Protein AF-A0A6A3M678-F1 (afdb_monomer_lite)

Sequence (222 aa):
MTTLRVLFKGQTHSLVLPSASPTVGDLLEAIERVTGVQQDAQRQFQKRRRIDCSDAVRELADACDCSQDAAPLMLMAGASAAQIEDMKSTQDARNYGLQARDAVSTSYRFHGIEPLKFFSDKHKAQEILEKLANGRGILAVMAKHNVGVLAEMPPDGKVGVDPVCVLGLNQNKGQKILLRLRTDDLLGFRKFLSIKKVLFHELSHNVHSEHDSKVLSADAAS

Foldseek 3Di:
DFWAWEQDPNDIDIFDQPDPFAFLLSVLVSCCVGPVAHSQQKFKDFPNHTFDSVDRRHTVVVRDDRDPPGDHIYIDGHDHPVRVVVVVVVVVVVVVVLVVVLVVLPVQFAQEEAEDPPDPVSVVVSVLQVCLRSDSVNSVLSVVPHAHYEYEDEWDDAQPPDPDTAAWAADPLRPYIYGHQAHPVNPGGDDSVVRSVVVVVNNVCSPDVDDDDPRVRPDDDD

Secondary structure (DSSP, 8-state):
-EEEEEEETTEEEEEEESSSS-BHHHHHHHHHHHH---GGGEEEEETTEEP--S-SSSBHHHHS--STTPPPEEEEE---HHHHHHHHHHHHHHHHHHHHHHHHGGG---SEEE--TTSTTHHHHHHHHHHHHT-HHHHHHHTTS---EEEE---BS-TTTSS--B-EEEETTTTEEEE--B-TTSSSB--HHHHHHHHHHHHHTTT---S-----------

Organism: NCBI:txid53985

Radius of gyration: 31.44 Å; chains: 1; bounding box: 62×38×81 Å

InterPro domains:
  IPR013536 WLM domain [PF08325] (112-214)
  IPR013536 WLM domain [PS51397] (101-222)

pLDDT: mean 81.28, std 13.36, range [30.86, 93.44]

Structure (mmCIF, N/CA/C/O backbone):
data_AF-A0A6A3M678-F1
#
_entry.id   AF-A0A6A3M678-F1
#
loop_
_atom_site.group_PDB
_atom_site.id
_atom_site.type_symbol
_atom_site.label_atom_id
_atom_site.label_alt_id
_atom_site.label_comp_id
_atom_site.label_asym_id
_atom_site.label_entity_id
_atom_site.label_seq_id
_atom_site.pdbx_PDB_ins_code
_atom_site.Cartn_x
_atom_site.Cartn_y
_atom_site.Cartn_z
_atom_site.occupancy
_atom_site.B_iso_or_equiv
_atom_site.auth_seq_id
_atom_site.auth_comp_id
_atom_site.auth_asym_id
_atom_site.auth_atom_id
_atom_site.pdbx_PDB_model_num
ATOM 1 N N . MET A 1 1 ? 30.775 0.230 -45.293 1.00 65.88 1 MET A N 1
ATOM 2 C CA . MET A 1 1 ? 30.162 -0.814 -44.449 1.00 65.88 1 MET A CA 1
ATOM 3 C C . MET A 1 1 ? 30.756 -0.688 -43.067 1.00 65.88 1 MET A C 1
ATOM 5 O O . MET A 1 1 ? 31.973 -0.777 -42.937 1.00 65.88 1 MET A O 1
ATOM 9 N N . THR A 1 2 ? 29.917 -0.412 -42.076 1.00 76.69 2 THR A N 1
ATOM 10 C CA . THR A 1 2 ? 30.339 -0.212 -40.685 1.00 76.69 2 THR A CA 1
ATOM 11 C C . THR A 1 2 ? 29.983 -1.461 -39.894 1.00 76.69 2 THR A C 1
ATOM 13 O O . THR A 1 2 ? 28.833 -1.901 -39.926 1.00 76.69 2 THR A O 1
ATOM 16 N N . THR A 1 3 ? 30.967 -2.042 -39.208 1.00 83.25 3 THR A N 1
ATOM 17 C CA . THR A 1 3 ? 30.770 -3.241 -38.385 1.00 83.25 3 THR A CA 1
ATOM 18 C C . THR A 1 3 ? 30.817 -2.858 -36.915 1.00 83.25 3 THR A C 1
ATOM 20 O O . THR A 1 3 ? 31.793 -2.261 -36.466 1.00 83.25 3 THR A O 1
ATOM 23 N N . LEU A 1 4 ? 29.787 -3.225 -36.156 1.00 86.44 4 LEU A N 1
ATOM 24 C CA . LEU A 1 4 ? 29.691 -2.967 -34.719 1.00 86.44 4 LEU A CA 1
ATOM 25 C C . LEU A 1 4 ? 29.577 -4.269 -33.939 1.00 86.44 4 LEU A C 1
ATOM 27 O O . LEU A 1 4 ? 29.097 -5.279 -34.446 1.00 86.44 4 LEU A O 1
ATOM 31 N N . ARG A 1 5 ? 30.004 -4.240 -32.678 1.00 90.31 5 ARG A N 1
ATOM 32 C CA . ARG A 1 5 ? 29.880 -5.374 -31.758 1.00 90.31 5 ARG A CA 1
ATOM 33 C C . ARG A 1 5 ? 28.855 -5.043 -30.687 1.00 90.31 5 ARG A C 1
ATOM 35 O O . ARG A 1 5 ? 28.998 -4.027 -30.009 1.00 90.31 5 ARG A O 1
ATOM 42 N N . VAL A 1 6 ? 27.865 -5.912 -30.511 1.00 91.69 6 VAL A N 1
ATOM 43 C CA . VAL A 1 6 ? 26.840 -5.807 -29.469 1.00 91.69 6 VAL A CA 1
ATOM 44 C C . VAL A 1 6 ? 26.960 -6.983 -28.510 1.00 91.69 6 VAL A C 1
ATOM 46 O O . VAL A 1 6 ? 26.889 -8.132 -28.929 1.00 91.69 6 VAL A O 1
ATOM 49 N N . LEU A 1 7 ? 27.107 -6.714 -27.218 1.00 92.12 7 LEU A N 1
ATOM 50 C CA . LEU A 1 7 ? 27.005 -7.710 -26.164 1.00 92.12 7 LEU A CA 1
ATOM 51 C C . LEU A 1 7 ? 25.546 -7.834 -25.708 1.00 92.12 7 LEU A C 1
ATOM 53 O O . LEU A 1 7 ? 24.967 -6.879 -25.188 1.00 92.12 7 LEU A O 1
ATOM 57 N N . PHE A 1 8 ? 24.973 -9.027 -25.840 1.00 93.44 8 PHE A N 1
ATOM 58 C CA . PHE A 1 8 ? 23.635 -9.359 -25.363 1.00 93.44 8 PHE A CA 1
ATOM 59 C C . PHE A 1 8 ? 23.653 -10.726 -24.677 1.00 93.44 8 PHE A C 1
ATOM 61 O O . PHE A 1 8 ? 24.185 -11.690 -25.217 1.00 93.44 8 PHE A O 1
ATOM 68 N N . LYS A 1 9 ? 23.104 -10.819 -23.457 1.00 89.19 9 LYS A N 1
ATOM 69 C CA . LYS A 1 9 ? 23.062 -12.068 -22.660 1.00 89.19 9 LYS A CA 1
ATOM 70 C C . LYS A 1 9 ? 24.422 -12.793 -22.549 1.00 89.19 9 LYS A C 1
ATOM 72 O O . LYS A 1 9 ? 24.483 -14.017 -22.539 1.00 89.19 9 LYS A O 1
ATOM 77 N N . GLY A 1 10 ? 25.516 -12.032 -22.467 1.00 87.19 10 GLY A N 1
ATOM 78 C CA . GLY A 1 10 ? 26.878 -12.572 -22.365 1.00 87.19 10 GLY A CA 1
ATOM 79 C C . GLY A 1 10 ? 27.489 -13.055 -23.685 1.00 87.19 10 GLY A C 1
ATOM 80 O O . GLY A 1 10 ? 28.624 -13.521 -23.675 1.00 87.19 10 GLY A O 1
ATOM 81 N N . GLN A 1 11 ? 26.785 -12.920 -24.813 1.00 90.00 11 GLN A N 1
ATOM 82 C CA . GLN A 1 11 ? 27.288 -13.238 -26.148 1.00 90.00 11 GLN A CA 1
ATOM 83 C C . GLN A 1 11 ? 27.544 -11.960 -26.949 1.00 90.00 11 GLN A C 1
ATOM 85 O O . GLN A 1 11 ? 26.773 -11.002 -26.877 1.00 90.00 11 GLN A O 1
ATOM 90 N N . THR A 1 12 ? 28.640 -11.942 -27.709 1.00 91.44 12 THR A N 1
ATOM 91 C CA . THR A 1 12 ? 28.982 -10.825 -28.598 1.00 91.44 12 THR A CA 1
ATOM 92 C C . THR A 1 12 ? 28.478 -11.127 -30.002 1.00 91.44 12 THR A C 1
ATOM 94 O O . THR A 1 12 ? 28.922 -12.083 -30.633 1.00 91.44 12 THR A O 1
ATOM 97 N N . HIS A 1 13 ? 27.583 -10.285 -30.500 1.00 90.00 13 HIS A N 1
ATOM 98 C CA . HIS A 1 13 ? 27.039 -10.324 -31.847 1.00 90.00 13 HIS A CA 1
ATOM 99 C C . HIS A 1 13 ? 27.702 -9.253 -32.716 1.00 90.00 13 HIS A C 1
ATOM 101 O O . HIS A 1 13 ? 27.834 -8.100 -32.299 1.00 90.00 13 HIS A O 1
ATOM 107 N N . SER A 1 14 ? 28.102 -9.623 -33.930 1.00 89.81 14 SER A N 1
ATOM 108 C CA . SER A 1 14 ? 28.627 -8.682 -34.923 1.00 89.81 14 SER A CA 1
ATOM 109 C C . SER A 1 14 ? 27.489 -8.181 -35.807 1.00 89.81 14 SER A C 1
ATOM 111 O O . SER A 1 14 ? 26.808 -8.976 -36.451 1.00 89.81 14 SER A O 1
ATOM 113 N N . LEU A 1 15 ? 27.289 -6.868 -35.842 1.00 88.88 15 LEU A N 1
ATOM 114 C CA . LEU A 1 15 ? 26.309 -6.197 -36.686 1.00 88.88 15 LEU A CA 1
ATOM 115 C C . LEU A 1 15 ? 27.001 -5.596 -37.901 1.00 88.88 15 LEU A C 1
ATOM 117 O O . LEU A 1 15 ? 28.001 -4.895 -37.753 1.00 88.88 15 LEU A O 1
ATOM 121 N N . VAL A 1 16 ? 26.441 -5.834 -39.083 1.00 86.62 16 VAL A N 1
ATOM 122 C CA . VAL A 1 16 ? 26.895 -5.224 -40.334 1.00 86.62 16 VAL A CA 1
ATOM 123 C C . VAL A 1 16 ? 25.836 -4.228 -40.777 1.00 86.62 16 VAL A C 1
ATOM 125 O O . VAL A 1 16 ? 24.710 -4.619 -41.078 1.00 86.62 16 VAL A O 1
ATOM 128 N N . LEU A 1 17 ? 26.196 -2.946 -40.800 1.00 85.25 17 LEU A N 1
ATOM 129 C CA . LEU A 1 17 ? 25.297 -1.878 -41.226 1.00 85.25 17 LEU A CA 1
ATOM 130 C C . LEU A 1 17 ? 25.478 -1.607 -42.733 1.00 85.25 17 LEU A C 1
ATOM 132 O O . LEU A 1 17 ? 26.622 -1.520 -43.204 1.00 85.25 17 LEU A O 1
ATOM 136 N N . PRO A 1 18 ? 24.374 -1.491 -43.498 1.00 76.06 18 PRO A N 1
ATOM 137 C CA . PRO A 1 18 ? 24.411 -1.450 -44.962 1.00 76.06 18 PRO A CA 1
ATOM 138 C C . PRO A 1 18 ? 24.971 -0.131 -45.517 1.00 76.06 18 PRO A C 1
ATOM 140 O O . PRO A 1 18 ? 25.601 -0.127 -46.575 1.00 76.06 18 PRO A O 1
ATOM 143 N N . SER A 1 19 ? 24.789 0.972 -44.792 1.00 74.69 19 SER A N 1
ATOM 144 C CA . SER A 1 19 ? 25.100 2.330 -45.251 1.00 74.69 19 SER A CA 1
ATOM 145 C C . SER A 1 19 ? 26.503 2.799 -44.843 1.00 74.69 19 SER A C 1
ATOM 147 O O . SER A 1 19 ? 27.082 2.328 -43.862 1.00 74.69 19 SER A O 1
ATOM 149 N N . ALA A 1 20 ? 27.071 3.740 -45.608 1.00 72.25 20 ALA A N 1
ATOM 150 C CA . ALA A 1 20 ? 28.324 4.422 -45.256 1.00 72.25 20 ALA A CA 1
ATOM 151 C C . ALA A 1 20 ? 28.139 5.414 -44.088 1.00 72.25 20 ALA A C 1
ATOM 153 O O . ALA A 1 20 ? 29.038 5.554 -43.265 1.00 72.25 20 ALA A O 1
ATOM 154 N N . SER A 1 21 ? 26.955 6.022 -43.993 1.00 81.38 21 SER A N 1
ATOM 155 C CA . SER A 1 21 ? 26.476 6.863 -42.890 1.00 81.38 21 SER A CA 1
ATOM 156 C C . SER A 1 21 ? 25.251 6.193 -42.246 1.00 81.38 21 SER A C 1
ATOM 158 O O . SER A 1 21 ? 24.116 6.500 -42.613 1.00 81.38 21 SER A O 1
ATOM 160 N N . PRO A 1 22 ? 25.445 5.185 -41.379 1.00 86.44 22 PRO A N 1
ATOM 161 C CA . PRO A 1 22 ? 24.326 4.493 -40.756 1.00 86.44 22 PRO A CA 1
ATOM 162 C C . PRO A 1 22 ? 23.571 5.408 -39.793 1.00 86.44 22 PRO A C 1
ATOM 164 O O . PRO A 1 22 ? 24.168 6.224 -39.086 1.00 86.44 22 PRO A O 1
ATOM 167 N N . THR A 1 23 ? 22.261 5.223 -39.735 1.00 90.56 23 THR A N 1
ATOM 168 C CA . THR A 1 23 ? 21.369 5.907 -38.799 1.00 90.56 23 THR A CA 1
ATOM 169 C C . THR A 1 23 ? 21.138 5.070 -37.540 1.00 90.56 23 THR A C 1
ATOM 171 O O . THR A 1 23 ? 21.452 3.877 -37.480 1.00 90.56 23 THR A O 1
ATOM 174 N N . VAL A 1 24 ? 20.570 5.687 -36.506 1.00 89.81 24 VAL A N 1
ATOM 175 C CA . VAL A 1 24 ? 20.093 4.976 -35.312 1.00 89.81 24 VAL A CA 1
ATOM 176 C C . VAL A 1 24 ? 19.019 3.941 -35.677 1.00 89.81 24 VAL A C 1
ATOM 178 O O . VAL A 1 24 ? 19.020 2.851 -35.105 1.00 89.81 24 VAL A O 1
ATOM 181 N N . GLY A 1 25 ? 18.144 4.233 -36.646 1.00 88.69 25 GLY A N 1
ATOM 182 C CA . GLY A 1 25 ? 17.147 3.287 -37.155 1.00 88.69 25 GLY A CA 1
ATOM 183 C C . GLY A 1 25 ? 17.779 2.017 -37.731 1.00 88.69 25 GLY A C 1
ATOM 184 O O . GLY A 1 25 ? 17.385 0.914 -37.352 1.00 88.69 25 GLY A O 1
ATOM 185 N N . ASP A 1 26 ? 18.832 2.167 -38.544 1.00 89.69 26 ASP A N 1
ATOM 186 C CA . ASP A 1 26 ? 19.580 1.031 -39.105 1.00 89.69 26 ASP A CA 1
ATOM 187 C C . ASP A 1 26 ? 20.177 0.140 -38.001 1.00 89.69 26 ASP A C 1
ATOM 189 O O . ASP A 1 26 ? 20.205 -1.088 -38.117 1.00 89.69 26 ASP A O 1
ATOM 193 N N . LEU A 1 27 ? 20.645 0.749 -36.903 1.00 89.62 27 LEU A N 1
ATOM 194 C CA . LEU A 1 27 ? 21.164 0.019 -35.747 1.00 89.62 27 LEU A CA 1
ATOM 195 C C . LEU A 1 27 ? 20.063 -0.755 -35.012 1.00 89.62 27 LEU A C 1
ATOM 197 O O . LEU A 1 27 ? 20.268 -1.924 -34.679 1.00 89.62 27 LEU A O 1
ATOM 201 N N . LEU A 1 28 ? 18.918 -0.119 -34.743 1.00 91.31 28 LEU A N 1
ATOM 202 C CA . LEU A 1 28 ? 17.784 -0.753 -34.063 1.00 91.31 28 LEU A CA 1
ATOM 203 C C . LEU A 1 28 ? 17.285 -1.974 -34.847 1.00 91.31 28 LEU A C 1
ATOM 205 O O . LEU A 1 28 ? 17.088 -3.043 -34.261 1.00 91.31 28 LEU A O 1
ATOM 209 N N . GLU A 1 29 ? 17.155 -1.843 -36.169 1.00 91.44 29 GLU A N 1
ATOM 210 C CA . GLU A 1 29 ? 16.723 -2.927 -37.052 1.00 91.44 29 GLU A CA 1
ATOM 211 C C . GLU A 1 29 ? 17.764 -4.058 -37.120 1.00 91.44 29 GLU A C 1
ATOM 213 O O . GLU A 1 29 ? 17.422 -5.240 -37.032 1.00 91.44 29 GLU A O 1
ATOM 218 N N . ALA A 1 30 ? 19.055 -3.721 -37.217 1.00 90.94 30 ALA A N 1
ATOM 219 C CA . ALA A 1 30 ? 20.129 -4.712 -37.215 1.00 90.94 30 ALA A CA 1
ATOM 220 C C . ALA A 1 30 ? 20.189 -5.497 -35.892 1.00 90.94 30 ALA A C 1
ATOM 222 O O . ALA A 1 30 ? 20.386 -6.715 -35.903 1.00 90.94 30 ALA A O 1
ATOM 223 N N . ILE A 1 31 ? 19.985 -4.828 -34.752 1.00 91.44 31 ILE A N 1
ATOM 224 C CA . ILE A 1 31 ? 19.909 -5.479 -33.439 1.00 91.44 31 ILE A CA 1
ATOM 225 C C . ILE A 1 31 ? 18.703 -6.408 -33.367 1.00 91.44 31 ILE A C 1
ATOM 227 O O . ILE A 1 31 ? 18.854 -7.548 -32.926 1.00 91.44 31 ILE A O 1
ATOM 231 N N . GLU A 1 32 ? 17.525 -5.957 -33.793 1.00 93.19 32 GLU A N 1
ATOM 232 C CA . GLU A 1 32 ? 16.307 -6.769 -33.778 1.00 93.19 32 GLU A CA 1
ATOM 233 C C . GLU A 1 32 ? 16.478 -8.027 -34.634 1.00 93.19 32 GLU A C 1
ATOM 235 O O . GLU A 1 32 ? 16.184 -9.131 -34.181 1.00 93.19 32 GLU A O 1
ATOM 240 N N . ARG A 1 33 ? 17.065 -7.886 -35.824 1.00 90.56 33 ARG A N 1
ATOM 241 C CA . ARG A 1 33 ? 17.329 -8.997 -36.743 1.00 90.56 33 ARG A CA 1
ATOM 242 C C . ARG A 1 33 ? 18.246 -10.067 -36.148 1.00 90.56 33 ARG A C 1
ATOM 244 O O . ARG A 1 33 ? 18.046 -11.249 -36.406 1.00 90.56 33 ARG A O 1
ATOM 251 N N . VAL A 1 34 ? 19.261 -9.665 -35.380 1.00 90.81 34 VAL A N 1
ATOM 252 C CA . VAL A 1 34 ? 20.277 -10.586 -34.838 1.00 90.81 34 VAL A CA 1
ATOM 253 C C . VAL A 1 34 ? 19.915 -11.118 -33.449 1.00 90.81 34 VAL A C 1
ATOM 255 O O . VAL A 1 34 ? 20.230 -12.261 -33.128 1.00 90.81 34 VAL A O 1
ATOM 258 N N . THR A 1 35 ? 19.261 -10.309 -32.615 1.00 89.81 35 THR A N 1
ATOM 259 C CA . THR A 1 35 ? 18.975 -10.637 -31.205 1.00 89.81 35 THR A CA 1
ATOM 260 C C . THR A 1 35 ? 17.506 -10.961 -30.930 1.00 89.81 35 THR A C 1
ATOM 262 O O . THR A 1 35 ? 17.194 -11.496 -29.865 1.00 89.81 35 THR A O 1
ATOM 265 N N . GLY A 1 36 ? 16.601 -10.636 -31.859 1.00 89.31 36 GLY A N 1
ATOM 266 C CA . GLY A 1 36 ? 15.150 -10.790 -31.718 1.00 89.31 36 GLY A CA 1
ATOM 267 C C . GLY A 1 36 ? 14.482 -9.772 -30.787 1.00 89.31 36 GLY A C 1
ATOM 268 O O . GLY A 1 36 ? 13.298 -9.909 -30.485 1.00 89.31 36 GLY A O 1
ATOM 269 N N . VAL A 1 37 ? 15.215 -8.776 -30.276 1.00 90.56 37 VAL A N 1
ATOM 270 C CA . VAL A 1 37 ? 14.670 -7.763 -29.359 1.00 90.56 37 VAL A CA 1
ATOM 271 C C . VAL A 1 37 ? 13.986 -6.650 -30.158 1.00 90.56 37 VAL A C 1
ATOM 273 O O . VAL A 1 37 ? 14.654 -5.942 -30.909 1.00 90.56 37 VAL A O 1
ATOM 276 N N . GLN A 1 38 ? 12.677 -6.470 -29.950 1.00 90.00 38 GLN A N 1
ATOM 277 C CA . GLN A 1 38 ? 11.873 -5.385 -30.536 1.00 90.00 38 GLN A CA 1
ATOM 278 C C . GLN A 1 38 ? 12.507 -4.012 -30.282 1.00 90.00 38 GLN A C 1
ATOM 280 O O . GLN A 1 38 ? 13.019 -3.767 -29.189 1.00 90.00 38 GLN A O 1
ATOM 285 N N . GLN A 1 39 ? 12.453 -3.109 -31.262 1.00 90.81 39 GLN A N 1
ATOM 286 C CA . GLN A 1 39 ? 13.161 -1.817 -31.233 1.00 90.81 39 GLN A CA 1
ATOM 287 C C . GLN A 1 39 ? 12.825 -0.965 -29.999 1.00 90.81 39 GLN A C 1
ATOM 289 O O . GLN A 1 39 ? 13.713 -0.389 -29.372 1.00 90.81 39 GLN A O 1
ATOM 294 N N . ASP A 1 40 ? 11.559 -0.952 -29.581 1.00 88.75 40 ASP A N 1
ATOM 295 C CA . ASP A 1 40 ? 11.062 -0.208 -28.417 1.00 88.75 40 ASP A CA 1
ATOM 296 C C . ASP A 1 40 ? 11.504 -0.802 -27.060 1.00 88.75 40 ASP A C 1
ATOM 298 O O . ASP A 1 40 ? 11.567 -0.101 -26.038 1.00 88.75 40 ASP A O 1
ATOM 302 N N . ALA A 1 41 ? 11.881 -2.080 -27.054 1.00 90.00 41 ALA A N 1
ATOM 303 C CA . ALA A 1 41 ? 12.410 -2.822 -25.917 1.00 90.00 41 ALA A CA 1
ATOM 304 C C . ALA A 1 41 ? 13.946 -2.778 -25.837 1.00 90.00 41 ALA A C 1
ATOM 306 O O . ALA A 1 41 ? 14.521 -3.198 -24.829 1.00 90.00 41 ALA A O 1
ATOM 307 N N . GLN A 1 42 ? 14.638 -2.247 -26.848 1.00 91.75 42 GLN A N 1
ATOM 308 C CA . GLN A 1 42 ? 16.096 -2.157 -26.840 1.00 91.75 42 GLN A CA 1
ATOM 309 C C . GLN A 1 42 ? 16.573 -1.046 -25.892 1.00 91.75 42 GLN A C 1
ATOM 311 O O . GLN A 1 42 ? 16.114 0.101 -25.917 1.00 91.75 42 GLN A O 1
ATOM 316 N N . ARG A 1 43 ? 17.514 -1.381 -25.008 1.00 91.62 43 ARG A N 1
ATOM 317 C CA . ARG A 1 43 ? 18.209 -0.426 -24.137 1.00 91.62 43 ARG A CA 1
ATOM 318 C C . ARG A 1 43 ? 19.703 -0.581 -24.364 1.00 91.62 43 ARG A C 1
ATOM 320 O O . ARG A 1 43 ? 20.315 -1.529 -23.878 1.00 91.62 43 ARG A O 1
ATOM 327 N N . GLN A 1 44 ? 20.262 0.338 -25.136 1.00 90.56 44 GLN A N 1
ATOM 328 C CA . GLN A 1 44 ? 21.649 0.283 -25.572 1.00 90.56 44 GLN A CA 1
ATOM 329 C C . GLN A 1 44 ? 22.527 1.156 -24.677 1.00 90.56 44 GLN A C 1
ATOM 331 O O . GLN A 1 44 ? 22.156 2.275 -24.310 1.00 90.56 44 GLN A O 1
ATOM 336 N N . PHE A 1 45 ? 23.702 0.649 -24.326 1.00 90.75 45 PHE A N 1
ATOM 337 C CA . PHE A 1 45 ? 24.679 1.358 -23.514 1.00 90.75 45 PHE A CA 1
ATOM 338 C C . PHE A 1 45 ? 26.071 1.226 -24.114 1.00 90.75 45 PHE A C 1
ATOM 340 O O . PHE A 1 45 ? 26.461 0.161 -24.579 1.00 90.75 45 PHE A O 1
ATOM 347 N N . GLN A 1 46 ? 26.867 2.281 -24.014 1.00 89.25 46 GLN A N 1
ATOM 348 C CA . GLN A 1 46 ? 28.275 2.257 -24.382 1.00 89.25 46 GLN A CA 1
ATOM 349 C C . GLN A 1 46 ? 29.085 2.995 -23.329 1.00 89.25 46 GLN A C 1
ATOM 351 O O . GLN A 1 46 ? 28.694 4.071 -22.883 1.00 89.25 46 GLN A O 1
ATOM 356 N N . LYS A 1 47 ? 30.203 2.406 -22.882 1.00 84.94 47 LYS A N 1
ATOM 357 C CA . LYS A 1 47 ? 31.063 2.999 -21.837 1.00 84.94 47 LYS A CA 1
ATOM 358 C C . LYS A 1 47 ? 30.255 3.452 -20.596 1.00 84.94 47 LYS A C 1
ATOM 360 O O . LYS A 1 47 ? 30.537 4.490 -20.013 1.00 84.94 47 LYS A O 1
ATOM 365 N N . ARG A 1 48 ? 29.231 2.672 -20.201 1.00 80.62 48 ARG A N 1
ATOM 366 C CA . ARG A 1 48 ? 28.266 2.952 -19.105 1.00 80.62 48 ARG A CA 1
ATOM 367 C C . ARG A 1 48 ? 27.288 4.115 -19.333 1.00 80.62 48 ARG A C 1
ATOM 369 O O . ARG A 1 48 ? 26.465 4.382 -18.462 1.00 80.62 48 ARG A O 1
ATOM 376 N N . ARG A 1 49 ? 27.312 4.772 -20.493 1.00 86.38 49 ARG A N 1
ATOM 377 C CA . ARG A 1 49 ? 26.324 5.779 -20.892 1.00 86.38 49 ARG A CA 1
ATOM 378 C C . ARG A 1 49 ? 25.208 5.120 -21.695 1.00 86.38 49 ARG A C 1
ATOM 380 O O . ARG A 1 49 ? 25.483 4.313 -22.578 1.00 86.38 49 ARG A O 1
ATOM 387 N N . ARG A 1 50 ? 23.954 5.468 -21.401 1.00 88.50 50 ARG A N 1
ATOM 388 C CA . ARG A 1 50 ? 22.811 5.061 -22.226 1.00 88.50 50 ARG A CA 1
ATOM 389 C C . ARG A 1 50 ? 22.844 5.824 -23.548 1.00 88.50 50 ARG A C 1
ATOM 391 O O . ARG A 1 50 ? 22.989 7.046 -23.532 1.00 88.50 50 ARG A O 1
ATOM 398 N N . ILE A 1 51 ? 22.704 5.106 -24.655 1.00 88.44 51 ILE A N 1
ATOM 399 C CA . ILE A 1 51 ? 22.563 5.712 -25.978 1.00 88.44 51 ILE A CA 1
ATOM 400 C C . ILE A 1 51 ? 21.106 6.124 -26.142 1.00 88.44 51 ILE A C 1
ATOM 402 O O . ILE A 1 51 ? 20.187 5.369 -25.809 1.00 88.44 51 ILE A O 1
ATOM 406 N N . ASP A 1 52 ? 20.913 7.357 -26.588 1.00 83.94 52 ASP A N 1
ATOM 407 C CA . ASP A 1 52 ? 19.598 7.862 -26.932 1.00 83.94 52 ASP A CA 1
ATOM 408 C C . ASP A 1 52 ? 19.260 7.436 -28.359 1.00 83.94 52 ASP A C 1
ATOM 410 O O . ASP A 1 52 ? 19.841 7.946 -29.316 1.00 83.94 52 ASP A O 1
ATOM 414 N N . CYS A 1 53 ? 18.340 6.480 -28.467 1.00 83.25 53 CYS A N 1
ATOM 415 C CA . CYS A 1 53 ? 17.856 5.955 -29.739 1.00 83.25 53 CYS A CA 1
ATOM 416 C C . CYS A 1 53 ? 16.425 6.426 -30.048 1.00 83.25 53 CYS A C 1
ATOM 418 O O . CYS A 1 53 ? 15.691 5.727 -30.739 1.00 83.25 53 CYS A O 1
ATOM 420 N N . SER A 1 54 ? 15.989 7.552 -29.468 1.00 82.62 54 SER A N 1
ATOM 421 C CA . SER A 1 54 ? 14.635 8.088 -29.670 1.00 82.62 54 SER A CA 1
ATOM 422 C C . SER A 1 54 ? 14.401 8.638 -31.079 1.00 82.62 54 SER A C 1
ATOM 424 O O . SER A 1 54 ? 13.286 8.545 -31.586 1.00 82.62 54 SER A O 1
ATOM 426 N N . ASP A 1 55 ? 15.445 9.172 -31.713 1.00 85.88 55 ASP A N 1
ATOM 427 C CA . ASP A 1 55 ? 15.407 9.684 -33.081 1.00 85.88 55 ASP A CA 1
ATOM 428 C C . ASP A 1 55 ? 16.050 8.679 -34.043 1.00 85.88 55 ASP A C 1
ATOM 430 O O . ASP A 1 55 ? 17.266 8.485 -34.036 1.00 85.88 55 ASP A O 1
ATOM 434 N N . ALA A 1 56 ? 15.222 8.034 -34.868 1.00 85.06 56 ALA A N 1
ATOM 435 C CA . ALA A 1 56 ? 15.660 7.016 -35.819 1.00 85.06 56 ALA A CA 1
ATOM 436 C C . ALA A 1 56 ? 16.465 7.586 -37.000 1.00 85.06 56 ALA A C 1
ATOM 438 O O . ALA A 1 56 ? 17.222 6.840 -37.618 1.00 85.06 56 ALA A O 1
ATOM 439 N N . VAL A 1 57 ? 16.320 8.879 -37.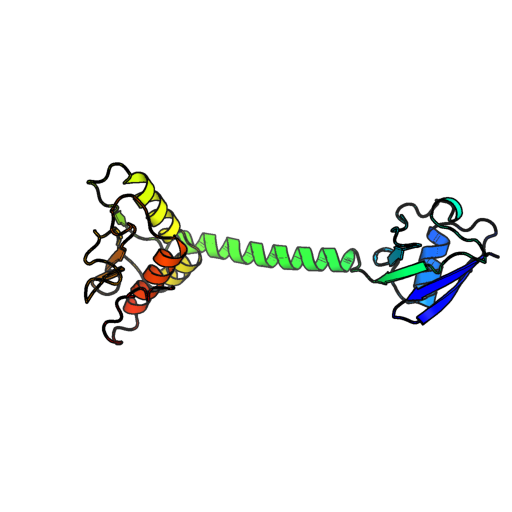316 1.00 86.44 57 VAL A N 1
ATOM 440 C CA . VAL A 1 57 ? 16.972 9.522 -38.473 1.00 86.44 57 VAL A CA 1
ATOM 441 C C . VAL A 1 57 ? 18.362 10.045 -38.111 1.00 86.44 57 VAL A C 1
ATOM 443 O O . VAL A 1 57 ? 19.201 10.243 -38.988 1.00 86.44 57 VAL A O 1
ATOM 446 N N . ARG A 1 58 ? 18.629 10.236 -36.816 1.00 87.00 58 ARG A N 1
ATOM 447 C CA . ARG A 1 58 ? 19.924 10.688 -36.309 1.00 87.00 58 ARG A CA 1
ATOM 448 C C . ARG A 1 58 ? 21.059 9.790 -36.799 1.00 87.00 58 ARG A C 1
ATOM 450 O O . ARG A 1 58 ? 20.964 8.560 -36.746 1.00 87.00 58 ARG A O 1
ATOM 457 N N . GLU A 1 59 ? 22.159 10.408 -37.222 1.00 87.06 59 GLU A N 1
ATOM 458 C CA . GLU A 1 59 ? 23.361 9.674 -37.602 1.00 87.06 59 GLU A CA 1
ATOM 459 C C . GLU A 1 59 ? 23.956 8.943 -36.400 1.00 87.06 59 GLU A C 1
ATOM 461 O O . GLU A 1 59 ? 24.069 9.471 -35.289 1.00 87.06 59 GLU A O 1
ATOM 466 N N . LEU A 1 60 ? 24.372 7.700 -36.624 1.00 84.06 60 LEU A N 1
ATOM 467 C CA . LEU A 1 60 ? 24.837 6.847 -35.544 1.00 84.06 60 LEU A CA 1
ATOM 468 C C . LEU A 1 60 ? 26.150 7.345 -34.923 1.00 84.06 60 LEU A C 1
ATOM 470 O O . LEU A 1 60 ? 26.369 7.162 -33.725 1.00 84.06 60 LEU A O 1
ATOM 474 N N . ALA A 1 61 ? 26.986 8.026 -35.713 1.00 83.75 61 ALA A N 1
ATOM 475 C CA . ALA A 1 61 ? 28.225 8.652 -35.252 1.00 83.75 61 ALA A CA 1
ATOM 476 C C . ALA A 1 61 ? 27.988 9.725 -34.172 1.00 83.75 61 ALA A C 1
ATOM 478 O O . ALA A 1 61 ? 28.813 9.879 -33.271 1.00 83.75 61 ALA A O 1
ATOM 479 N N . ASP A 1 62 ? 26.838 10.406 -34.204 1.00 83.69 62 ASP A N 1
ATOM 480 C CA . ASP A 1 62 ? 26.464 11.407 -33.200 1.00 83.69 62 ASP A CA 1
ATOM 481 C C . ASP A 1 62 ? 25.895 10.782 -31.922 1.00 83.69 62 ASP A C 1
ATOM 483 O O . ASP A 1 62 ? 25.803 11.448 -30.884 1.00 83.69 62 ASP A O 1
ATOM 487 N N . ALA A 1 63 ? 25.443 9.529 -31.993 1.00 81.44 63 ALA A N 1
ATOM 488 C CA . ALA A 1 63 ? 24.790 8.822 -30.896 1.00 81.44 63 ALA A CA 1
ATOM 489 C C . ALA A 1 63 ? 25.757 7.900 -30.134 1.00 81.44 63 ALA A C 1
ATOM 491 O O . ALA A 1 63 ? 25.671 7.801 -28.904 1.00 81.44 63 ALA A O 1
ATOM 492 N N . CYS A 1 64 ? 26.690 7.245 -30.832 1.00 83.25 64 CYS A N 1
ATOM 493 C CA . CYS A 1 64 ? 27.664 6.336 -30.233 1.00 83.25 64 CYS A CA 1
ATOM 494 C C . CYS A 1 64 ? 28.996 6.269 -30.996 1.00 83.25 64 CYS A C 1
ATOM 496 O O . CYS A 1 64 ? 29.088 6.542 -32.190 1.00 83.25 64 CYS A O 1
ATOM 498 N N . ASP A 1 65 ? 30.040 5.845 -30.288 1.00 81.56 65 ASP A N 1
ATOM 499 C CA . ASP A 1 65 ? 31.380 5.641 -30.830 1.00 81.56 65 ASP A CA 1
ATOM 500 C C . ASP A 1 65 ? 31.397 4.377 -31.703 1.00 81.56 65 ASP A C 1
ATOM 502 O O . ASP A 1 65 ? 31.327 3.256 -31.195 1.00 81.56 65 ASP A O 1
ATOM 506 N N . CYS A 1 66 ? 31.446 4.570 -33.021 1.00 73.25 66 CYS A N 1
ATOM 507 C CA . CYS A 1 66 ? 31.412 3.499 -34.022 1.00 73.25 66 CYS A CA 1
ATOM 508 C C . CYS A 1 66 ? 32.801 3.130 -34.566 1.00 73.25 66 CYS A C 1
ATOM 510 O O . CYS A 1 66 ? 32.902 2.483 -35.610 1.00 73.25 66 CYS A O 1
ATOM 512 N N . SER A 1 67 ? 33.875 3.580 -33.909 1.00 76.38 67 SER A N 1
ATOM 513 C CA . SER A 1 67 ? 35.245 3.276 -34.327 1.00 76.38 67 SER A CA 1
ATOM 514 C C . SER A 1 67 ? 35.568 1.780 -34.192 1.00 76.38 67 SER A C 1
ATOM 516 O O . SER A 1 67 ? 34.965 1.064 -33.393 1.00 76.38 67 SER A O 1
ATOM 518 N N . GLN A 1 68 ? 36.531 1.278 -34.974 1.00 67.88 68 GLN A N 1
ATOM 519 C CA . GLN A 1 68 ? 36.904 -0.148 -34.943 1.00 67.88 68 GLN A CA 1
ATOM 520 C C . GLN A 1 68 ? 37.459 -0.590 -33.573 1.00 67.88 68 GLN A C 1
ATOM 522 O O . GLN A 1 68 ? 37.249 -1.734 -33.165 1.00 67.88 68 GLN A O 1
ATOM 527 N N . ASP A 1 69 ? 38.071 0.340 -32.832 1.00 71.75 69 ASP A N 1
ATOM 528 C CA . ASP A 1 69 ? 38.573 0.142 -31.466 1.00 71.75 69 ASP A CA 1
ATOM 529 C C . ASP A 1 69 ? 37.535 0.467 -30.375 1.00 71.75 69 ASP A C 1
ATOM 531 O O . ASP A 1 69 ? 37.830 0.393 -29.178 1.00 71.75 69 ASP A O 1
ATOM 535 N N . ALA A 1 70 ? 36.302 0.822 -30.753 1.00 76.62 70 ALA A N 1
ATOM 536 C CA . ALA A 1 70 ? 35.267 1.174 -29.796 1.00 76.62 70 ALA A CA 1
ATOM 537 C C . ALA A 1 70 ? 34.891 -0.009 -28.891 1.00 76.62 70 ALA A C 1
ATOM 539 O O . ALA A 1 70 ? 34.864 -1.186 -29.281 1.00 76.62 70 ALA A O 1
ATOM 540 N N . ALA A 1 71 ? 34.531 0.339 -27.653 1.00 83.81 71 ALA A N 1
ATOM 541 C CA . ALA A 1 71 ? 33.941 -0.601 -26.714 1.00 83.81 71 ALA A CA 1
ATOM 542 C C . ALA A 1 71 ? 32.613 -1.149 -27.276 1.00 83.81 71 ALA A C 1
ATOM 544 O O . ALA A 1 71 ? 31.834 -0.372 -27.843 1.00 83.81 71 ALA A O 1
ATOM 545 N N . PRO A 1 72 ? 32.326 -2.452 -27.088 1.00 87.38 72 PRO A N 1
ATOM 546 C CA . PRO A 1 72 ? 31.101 -3.056 -27.591 1.00 87.38 72 PRO A CA 1
ATOM 547 C C . PRO A 1 72 ? 29.866 -2.407 -26.959 1.00 87.38 72 PRO A C 1
ATOM 549 O O . PRO A 1 72 ? 29.870 -2.005 -25.791 1.00 87.38 72 PRO A O 1
ATOM 552 N N . LEU A 1 73 ? 28.798 -2.329 -27.744 1.00 90.69 73 LEU A N 1
ATOM 553 C CA . LEU A 1 73 ? 27.491 -1.867 -27.305 1.00 90.69 73 LEU A CA 1
ATOM 554 C C . LEU A 1 73 ? 26.860 -2.917 -26.394 1.00 90.69 73 LEU A C 1
ATOM 556 O O . LEU A 1 73 ? 26.710 -4.068 -26.771 1.00 90.69 73 LEU A O 1
ATOM 560 N N . MET A 1 74 ? 26.456 -2.534 -25.197 1.00 91.00 74 MET A N 1
ATOM 561 C CA . MET A 1 74 ? 25.731 -3.400 -24.275 1.00 91.00 74 MET A CA 1
ATOM 562 C C . MET A 1 74 ? 24.235 -3.270 -24.543 1.00 91.00 74 MET A C 1
ATOM 564 O O . MET A 1 74 ? 23.675 -2.186 -24.373 1.00 91.00 74 MET A O 1
ATOM 568 N N . LEU A 1 75 ? 23.583 -4.366 -24.919 1.00 92.56 75 LEU A N 1
ATOM 569 C CA . LEU A 1 75 ? 22.136 -4.421 -25.080 1.00 92.56 75 LEU A CA 1
ATOM 570 C C . LEU A 1 75 ? 21.482 -5.033 -23.841 1.00 92.56 75 LEU A C 1
ATOM 572 O O . LEU A 1 75 ? 21.811 -6.144 -23.427 1.00 92.56 75 LEU A O 1
ATOM 576 N N . MET A 1 76 ? 20.495 -4.328 -23.298 1.00 91.06 76 MET A N 1
ATOM 577 C CA . MET A 1 76 ? 19.540 -4.860 -22.332 1.00 91.06 76 MET A CA 1
ATOM 578 C C . MET A 1 76 ? 18.148 -4.891 -22.966 1.00 91.06 76 MET A C 1
ATOM 580 O O . MET A 1 76 ? 17.712 -3.902 -23.555 1.00 91.06 76 MET A O 1
ATOM 584 N N . ALA A 1 77 ? 17.449 -6.020 -22.834 1.00 91.00 77 ALA A N 1
ATOM 585 C CA . ALA A 1 77 ? 16.054 -6.138 -23.249 1.00 91.00 77 ALA A CA 1
ATOM 586 C C . ALA A 1 77 ? 15.144 -5.640 -22.117 1.00 91.00 77 ALA A C 1
ATOM 588 O O . ALA A 1 77 ? 15.148 -6.199 -21.019 1.00 91.00 77 ALA A O 1
ATOM 589 N N . GLY A 1 78 ? 14.408 -4.560 -22.371 1.00 88.38 78 GLY A N 1
ATOM 590 C CA . GLY A 1 78 ? 13.350 -4.056 -21.501 1.00 88.38 78 GLY A CA 1
ATOM 591 C C . GLY A 1 78 ? 11.979 -4.630 -21.862 1.00 88.38 78 GLY A C 1
ATOM 592 O O . GLY A 1 78 ? 11.855 -5.460 -22.758 1.00 88.38 78 GLY A O 1
ATOM 593 N N . ALA A 1 79 ? 10.941 -4.160 -21.171 1.00 87.12 79 ALA A N 1
ATOM 594 C CA . ALA A 1 79 ? 9.565 -4.379 -21.606 1.00 87.12 79 ALA A CA 1
ATOM 595 C C . ALA A 1 79 ? 9.251 -3.490 -22.821 1.00 87.12 79 ALA A C 1
ATOM 597 O O . ALA A 1 79 ? 9.649 -2.319 -22.846 1.00 87.12 79 ALA A O 1
ATOM 598 N N . SER A 1 80 ? 8.536 -4.050 -23.795 1.00 87.00 80 SER A N 1
ATOM 599 C CA . SER A 1 80 ? 7.972 -3.301 -24.926 1.00 87.00 80 SER A CA 1
ATOM 600 C C . SER A 1 80 ? 6.860 -2.355 -24.466 1.00 87.00 80 SER A C 1
ATOM 602 O O . SER A 1 80 ? 6.279 -2.527 -23.389 1.00 87.00 80 SER A O 1
ATOM 604 N N . ALA A 1 81 ? 6.530 -1.365 -25.290 1.00 86.44 81 ALA A N 1
ATOM 605 C CA . ALA A 1 81 ? 5.434 -0.436 -25.041 1.00 86.44 81 ALA A CA 1
ATOM 606 C C . ALA A 1 81 ? 4.097 -1.174 -24.873 1.00 86.44 81 ALA A C 1
ATOM 608 O O . ALA A 1 81 ? 3.368 -0.893 -23.923 1.00 86.44 81 ALA A O 1
ATOM 609 N N . ALA A 1 82 ? 3.836 -2.183 -25.711 1.00 86.44 82 ALA A N 1
ATOM 610 C CA . ALA A 1 82 ? 2.631 -3.008 -25.628 1.00 86.44 82 ALA A CA 1
ATOM 611 C C . ALA A 1 82 ? 2.537 -3.774 -24.297 1.00 86.44 82 ALA A C 1
ATOM 613 O O . ALA A 1 82 ? 1.489 -3.787 -23.658 1.00 86.44 82 ALA A O 1
ATOM 614 N N . GLN A 1 83 ? 3.645 -4.361 -23.827 1.00 86.25 83 GLN A N 1
ATOM 615 C CA . GLN A 1 83 ? 3.682 -5.033 -22.521 1.00 86.25 83 GLN A CA 1
ATOM 616 C C . GLN A 1 83 ? 3.458 -4.053 -21.363 1.00 86.25 83 GLN A C 1
ATOM 618 O O . GLN A 1 83 ? 2.794 -4.391 -20.386 1.00 86.25 83 GLN A O 1
ATOM 623 N N . ILE A 1 84 ? 3.999 -2.836 -21.459 1.00 88.06 84 ILE A N 1
ATOM 624 C CA . ILE A 1 84 ? 3.791 -1.792 -20.448 1.00 88.06 84 ILE A CA 1
ATOM 625 C C . ILE A 1 84 ? 2.319 -1.360 -20.413 1.00 88.06 84 ILE A C 1
ATOM 627 O O . ILE A 1 84 ? 1.772 -1.153 -19.329 1.00 88.06 84 ILE A O 1
ATOM 631 N N . GLU A 1 85 ? 1.677 -1.216 -21.569 1.00 88.06 85 GLU A N 1
ATOM 632 C CA . GLU A 1 85 ? 0.269 -0.831 -21.681 1.00 88.06 85 GLU A CA 1
ATOM 633 C C . GLU A 1 85 ? -0.674 -1.920 -21.157 1.00 88.06 85 GLU A C 1
ATOM 635 O O . GLU A 1 85 ? -1.549 -1.631 -20.339 1.00 88.06 85 GLU A O 1
ATOM 640 N N . ASP A 1 86 ? -0.440 -3.181 -21.521 1.00 89.19 86 ASP A N 1
ATOM 641 C CA . ASP A 1 86 ? -1.200 -4.322 -21.002 1.00 89.19 86 ASP A CA 1
ATOM 642 C C . ASP A 1 86 ? -1.102 -4.417 -19.468 1.00 89.19 86 ASP A C 1
ATOM 644 O O . ASP A 1 86 ? -2.115 -4.511 -18.765 1.00 89.19 86 ASP A O 1
ATOM 648 N N . MET A 1 87 ? 0.110 -4.263 -18.920 1.00 86.19 87 MET A N 1
ATOM 649 C CA . MET A 1 87 ? 0.318 -4.228 -17.472 1.00 86.19 87 MET A CA 1
ATOM 650 C C . MET A 1 87 ? -0.437 -3.078 -16.797 1.00 86.19 87 MET A C 1
ATOM 652 O O . MET A 1 87 ? -1.008 -3.284 -15.722 1.00 86.19 87 MET A O 1
ATOM 656 N N . LYS A 1 88 ? -0.460 -1.883 -17.404 1.00 88.06 88 LYS A N 1
ATOM 657 C CA . LYS A 1 88 ? -1.224 -0.735 -16.888 1.00 88.06 88 LYS A CA 1
ATOM 658 C C . LYS A 1 88 ? -2.722 -1.014 -16.909 1.00 88.06 88 LYS A C 1
ATOM 660 O O . LYS A 1 88 ? -3.361 -0.893 -15.869 1.00 88.06 88 LYS A O 1
ATOM 665 N N . SER A 1 89 ? -3.256 -1.491 -18.032 1.00 85.19 89 SER A N 1
ATOM 666 C CA . SER A 1 89 ? -4.684 -1.806 -18.161 1.00 85.19 89 SER A CA 1
ATOM 667 C C . SER A 1 89 ? -5.141 -2.850 -17.132 1.00 85.19 89 SER A C 1
ATOM 669 O O . SER A 1 89 ? -6.186 -2.701 -16.496 1.00 85.19 89 SER A O 1
ATOM 671 N N . THR A 1 90 ? -4.305 -3.858 -16.869 1.00 84.94 90 THR A N 1
ATOM 672 C CA . THR A 1 90 ? -4.558 -4.878 -15.847 1.00 84.94 90 THR A CA 1
ATOM 673 C C . THR A 1 90 ? -4.545 -4.288 -14.434 1.00 84.94 90 THR A C 1
ATOM 675 O O . THR A 1 90 ? -5.370 -4.660 -13.593 1.00 84.94 90 THR A O 1
ATOM 678 N N . GLN A 1 91 ? -3.614 -3.377 -14.137 1.00 83.25 91 GLN A N 1
ATOM 679 C CA . GLN A 1 91 ? -3.569 -2.683 -12.847 1.00 83.25 91 GLN A CA 1
ATOM 680 C C . GLN A 1 91 ? -4.787 -1.779 -12.648 1.00 83.25 91 GLN A C 1
ATOM 682 O O . GLN A 1 91 ? -5.392 -1.803 -11.574 1.00 83.25 91 GLN A O 1
ATOM 687 N N . ASP A 1 92 ? -5.189 -1.047 -13.682 1.00 84.12 92 ASP A N 1
ATOM 688 C CA . ASP A 1 92 ? -6.335 -0.144 -13.642 1.00 84.12 92 ASP A CA 1
ATOM 689 C C . ASP A 1 92 ? -7.646 -0.912 -13.460 1.00 84.12 92 ASP A C 1
ATOM 691 O O . ASP A 1 92 ? -8.438 -0.572 -12.581 1.00 84.12 92 ASP A O 1
ATOM 695 N N . ALA A 1 93 ? -7.839 -2.022 -14.180 1.00 78.81 93 ALA A N 1
ATOM 696 C CA . ALA A 1 93 ? -8.997 -2.899 -14.001 1.00 78.81 93 ALA A CA 1
ATOM 697 C C . ALA A 1 93 ? -9.087 -3.460 -12.569 1.00 78.81 93 ALA A C 1
ATOM 699 O O . ALA A 1 93 ? -10.166 -3.496 -11.967 1.00 78.81 93 ALA A O 1
ATOM 700 N N . ARG A 1 94 ? -7.951 -3.856 -11.976 1.00 80.50 94 ARG A N 1
ATOM 701 C CA . ARG A 1 94 ? -7.892 -4.298 -10.570 1.00 80.50 94 ARG A CA 1
ATOM 702 C C . ARG A 1 94 ? -8.251 -3.173 -9.603 1.00 80.50 94 ARG A C 1
ATOM 704 O O . ARG A 1 94 ? -9.039 -3.396 -8.684 1.00 80.50 94 ARG A O 1
ATOM 711 N N . ASN A 1 95 ? -7.699 -1.979 -9.803 1.00 80.19 95 ASN A N 1
ATOM 712 C CA . ASN A 1 95 ? -7.984 -0.813 -8.968 1.00 80.19 95 ASN A CA 1
ATOM 713 C C . ASN A 1 95 ? -9.457 -0.407 -9.050 1.00 80.19 95 ASN A C 1
ATOM 715 O O . ASN A 1 95 ? -10.074 -0.149 -8.016 1.00 80.19 95 ASN A O 1
ATOM 719 N N . TYR A 1 96 ? -10.038 -0.429 -10.247 1.00 76.19 96 TYR A N 1
ATOM 720 C CA . TYR A 1 96 ? -11.457 -0.170 -10.460 1.00 76.19 96 TYR A CA 1
ATOM 721 C C . TYR A 1 96 ? -12.334 -1.191 -9.721 1.00 76.19 96 TYR A C 1
ATOM 723 O O . TYR A 1 96 ? -13.255 -0.818 -8.996 1.00 76.19 96 TYR A O 1
ATOM 731 N N . GLY A 1 97 ? -12.000 -2.484 -9.803 1.00 72.00 97 GLY A N 1
ATOM 732 C CA . GLY A 1 97 ? -12.697 -3.533 -9.052 1.00 72.00 97 GLY A CA 1
ATOM 733 C C . GLY A 1 97 ? -12.619 -3.357 -7.528 1.00 72.00 97 GLY A C 1
ATOM 734 O O . GLY A 1 97 ? -13.585 -3.648 -6.821 1.00 72.00 97 GLY A O 1
ATOM 735 N N . LEU A 1 98 ? -11.499 -2.849 -7.003 1.00 69.19 98 LEU A N 1
ATOM 736 C CA . LEU A 1 98 ? -11.367 -2.498 -5.584 1.00 69.19 98 LEU A CA 1
ATOM 737 C C . LEU A 1 98 ? -12.225 -1.278 -5.214 1.00 69.19 98 LEU A C 1
ATOM 739 O O . LEU A 1 98 ? -12.901 -1.307 -4.189 1.00 69.19 98 LEU A O 1
ATOM 743 N N . GLN A 1 99 ? -12.250 -0.241 -6.055 1.00 70.94 99 GLN A N 1
ATOM 744 C CA . GLN A 1 99 ? -13.075 0.954 -5.838 1.00 70.94 99 GLN A CA 1
ATOM 745 C C . GLN A 1 99 ? -14.578 0.641 -5.861 1.00 70.94 99 GLN A C 1
ATOM 747 O O . GLN A 1 99 ? -15.319 1.118 -5.004 1.00 70.94 99 GLN A O 1
ATOM 752 N N . ALA A 1 100 ? -15.032 -0.204 -6.790 1.00 66.88 100 ALA A N 1
ATOM 753 C CA . ALA A 1 100 ? -16.432 -0.618 -6.863 1.00 66.88 100 ALA A CA 1
ATOM 754 C C . ALA A 1 100 ? -16.873 -1.390 -5.603 1.00 66.88 100 ALA A C 1
ATOM 756 O O . ALA A 1 100 ? -17.978 -1.191 -5.100 1.00 66.88 100 ALA A O 1
ATOM 757 N N . ARG A 1 101 ? -15.990 -2.226 -5.041 1.00 63.19 101 ARG A N 1
ATOM 758 C CA . ARG A 1 101 ? -16.227 -2.918 -3.763 1.00 63.19 101 ARG A CA 1
ATOM 759 C C . ARG A 1 101 ? -16.278 -1.959 -2.573 1.00 63.19 101 ARG A C 1
ATOM 761 O O . ARG A 1 101 ? -17.141 -2.126 -1.714 1.00 63.19 101 ARG A O 1
ATOM 768 N N . ASP A 1 102 ? -15.404 -0.953 -2.539 1.00 61.66 102 ASP A N 1
ATOM 769 C CA . ASP A 1 102 ? -15.419 0.088 -1.503 1.00 61.66 102 ASP A CA 1
ATOM 770 C C . ASP A 1 102 ? -16.754 0.863 -1.511 1.00 61.66 102 ASP A C 1
ATOM 772 O O . ASP A 1 102 ? -17.312 1.133 -0.448 1.00 61.66 102 ASP A O 1
ATOM 776 N N . ALA A 1 103 ? -17.315 1.161 -2.692 1.00 62.75 103 ALA A N 1
ATOM 777 C CA . ALA A 1 103 ? -18.599 1.857 -2.816 1.00 62.75 103 ALA A CA 1
ATOM 778 C C . ALA A 1 103 ? -19.778 1.049 -2.236 1.00 62.75 103 ALA A C 1
ATOM 780 O O . ALA A 1 103 ? -20.616 1.601 -1.519 1.00 62.75 103 ALA A O 1
ATOM 781 N N . VAL A 1 104 ? -19.809 -0.270 -2.468 1.00 60.16 104 VAL A N 1
ATOM 782 C CA . VAL A 1 104 ? -20.818 -1.185 -1.891 1.00 60.16 104 VAL A CA 1
ATOM 783 C C . VAL A 1 104 ? -20.667 -1.310 -0.370 1.00 60.16 104 VAL A C 1
ATOM 785 O O . VAL A 1 104 ? -21.644 -1.511 0.346 1.00 60.16 104 VAL A O 1
ATOM 788 N N . SER A 1 105 ? -19.456 -1.132 0.158 1.00 58.22 105 SER A N 1
ATOM 789 C CA . SER A 1 105 ? -19.193 -1.230 1.594 1.00 58.22 105 SER A CA 1
ATOM 790 C C . SER A 1 105 ? -19.733 -0.059 2.427 1.00 58.22 105 SER A C 1
ATOM 792 O O . SER A 1 105 ? -19.673 -0.116 3.657 1.00 58.22 105 SER A O 1
ATOM 794 N N . THR A 1 106 ? -20.269 0.995 1.806 1.00 62.41 106 THR A N 1
ATOM 795 C CA . THR A 1 106 ? -20.801 2.170 2.521 1.00 62.41 106 THR A CA 1
ATOM 796 C C . THR A 1 106 ? -22.007 1.858 3.410 1.00 62.41 106 THR A C 1
ATOM 798 O O . THR A 1 106 ? -22.258 2.607 4.354 1.00 62.41 106 THR A O 1
ATOM 801 N N . SER A 1 107 ? -22.702 0.737 3.180 1.00 66.94 107 SER A N 1
ATOM 802 C CA . SER A 1 107 ? -23.798 0.266 4.036 1.00 66.94 107 SER A CA 1
ATOM 803 C C . SER A 1 107 ? -23.334 -0.300 5.384 1.00 66.94 107 SER A C 1
ATOM 805 O O . SER A 1 107 ? -24.125 -0.344 6.321 1.00 66.94 107 SER A O 1
ATOM 807 N N . TYR A 1 108 ? -22.068 -0.711 5.511 1.00 72.81 108 TYR A N 1
ATOM 808 C CA . TYR A 1 108 ? -21.552 -1.402 6.696 1.00 72.81 108 TYR A CA 1
ATOM 809 C C . TYR A 1 108 ? -20.572 -0.507 7.451 1.00 72.81 108 TYR A C 1
ATOM 811 O O . TYR A 1 108 ? -19.373 -0.493 7.177 1.00 72.81 108 TYR A O 1
ATOM 819 N N . ARG A 1 109 ? -21.099 0.278 8.394 1.00 79.50 109 ARG A N 1
ATOM 820 C CA . ARG A 1 109 ? -20.341 1.247 9.200 1.00 79.50 109 ARG A CA 1
ATOM 821 C C . ARG A 1 109 ? -20.654 1.064 10.678 1.00 79.50 109 ARG A C 1
ATOM 823 O O . ARG A 1 109 ? -21.689 0.507 11.036 1.00 79.50 109 ARG A O 1
ATOM 830 N N . PHE A 1 110 ? -19.767 1.554 11.540 1.00 84.69 110 PHE A N 1
ATOM 831 C CA . PHE A 1 110 ? -20.097 1.693 12.955 1.00 84.69 110 PHE A CA 1
ATOM 832 C C . PHE A 1 110 ? -21.237 2.705 13.093 1.00 84.69 110 PHE A C 1
ATOM 834 O O . PHE A 1 110 ? -21.207 3.767 12.471 1.00 84.69 110 PHE A O 1
ATOM 841 N N . HIS A 1 111 ? -22.226 2.376 13.916 1.00 84.88 111 HIS A N 1
ATOM 842 C CA . HIS A 1 111 ? -23.381 3.224 14.200 1.00 84.88 111 HIS A CA 1
ATOM 843 C C . HIS A 1 111 ? -22.999 4.433 15.063 1.00 84.88 111 HIS A C 1
ATOM 845 O O . HIS A 1 111 ? -23.673 5.458 15.023 1.00 84.88 111 HIS A O 1
ATOM 851 N N . GLY A 1 112 ? -21.908 4.326 15.827 1.00 88.44 112 GLY A N 1
ATOM 852 C CA . GLY A 1 112 ? -21.389 5.414 16.647 1.00 88.44 112 GLY A CA 1
ATOM 853 C C . GLY A 1 112 ? -19.881 5.335 16.847 1.00 88.44 112 GLY A C 1
ATOM 854 O O . GLY A 1 112 ? -19.300 4.248 16.885 1.00 88.44 112 GLY A O 1
ATOM 855 N N . ILE A 1 113 ? -19.264 6.507 16.991 1.00 92.50 113 ILE A N 1
ATOM 856 C CA . ILE A 1 113 ? -17.860 6.676 17.367 1.00 92.50 113 ILE A CA 1
ATOM 857 C C . ILE A 1 113 ? -17.816 7.522 18.641 1.00 92.50 113 ILE A C 1
ATOM 859 O O . ILE A 1 113 ? -18.314 8.646 18.657 1.00 92.50 113 ILE A O 1
ATOM 863 N N . GLU A 1 114 ? -17.234 6.984 19.711 1.00 93.12 114 GLU A N 1
ATOM 864 C CA . GLU A 1 114 ? -17.260 7.598 21.045 1.00 93.12 114 GLU A CA 1
ATOM 865 C C . GLU A 1 114 ? -15.840 7.785 21.615 1.00 93.12 114 GLU A C 1
ATOM 867 O O . GLU A 1 114 ? -15.326 6.893 22.291 1.00 93.12 114 GLU A O 1
ATOM 872 N N . PRO A 1 115 ? -15.182 8.934 21.377 1.00 92.56 115 PRO A N 1
ATOM 873 C CA . PRO A 1 115 ? -13.934 9.284 22.060 1.00 92.56 115 PRO A CA 1
ATOM 874 C C . PRO A 1 115 ? -14.181 9.698 23.525 1.00 92.56 115 PRO A C 1
ATOM 876 O O . PRO A 1 115 ? -15.285 10.115 23.898 1.00 92.56 115 PRO A O 1
ATOM 879 N N . LEU A 1 116 ? -13.139 9.669 24.363 1.00 90.12 116 LEU A N 1
ATOM 880 C CA . LEU A 1 116 ? -13.215 10.147 25.747 1.00 90.12 116 LEU A CA 1
ATOM 881 C C . LEU A 1 116 ? -13.375 11.673 25.788 1.00 90.12 116 LEU A C 1
ATOM 883 O O . LEU A 1 116 ? -12.550 12.435 25.285 1.00 90.12 116 LEU A O 1
ATOM 887 N N . LYS A 1 117 ? -14.447 12.132 26.442 1.00 86.88 117 LYS A N 1
ATOM 888 C CA . LYS A 1 117 ? -14.881 13.541 26.416 1.00 86.88 117 LYS A CA 1
ATOM 889 C C . LYS A 1 117 ? -14.017 14.488 27.253 1.00 86.88 117 LYS A C 1
ATOM 891 O O . LYS A 1 117 ? -14.019 15.686 26.984 1.00 86.88 117 LYS A O 1
ATOM 896 N N . PHE A 1 118 ? -13.317 13.964 28.258 1.00 84.62 118 PHE A N 1
ATOM 897 C CA . PHE A 1 118 ? -12.635 14.756 29.289 1.00 84.62 118 PHE A CA 1
ATOM 898 C C . PHE A 1 118 ? -11.230 15.239 28.898 1.00 84.62 118 PHE A C 1
ATOM 900 O O . PHE A 1 118 ? -10.624 15.999 29.646 1.00 84.62 118 PHE A O 1
ATOM 907 N N . PHE A 1 119 ? -10.713 14.832 27.735 1.00 85.25 119 PHE A N 1
ATOM 908 C CA . PHE A 1 119 ? -9.378 15.218 27.281 1.00 85.25 119 PHE A CA 1
ATOM 909 C C . PHE A 1 119 ? -9.415 16.393 26.296 1.00 85.25 119 PHE A C 1
ATOM 911 O O . PHE A 1 119 ? -10.294 16.482 25.433 1.00 85.25 119 PHE A O 1
ATOM 918 N N . SER A 1 120 ? -8.424 17.283 26.391 1.00 86.25 120 SER A N 1
ATOM 919 C CA . SER A 1 120 ? -8.279 18.450 25.507 1.00 86.25 120 SER A CA 1
ATOM 920 C C . SER A 1 120 ? -8.025 18.062 24.044 1.00 86.25 120 SER A C 1
ATOM 922 O O . SER A 1 120 ? -8.453 18.757 23.127 1.00 86.25 120 SER A O 1
ATOM 924 N N . ASP A 1 121 ? -7.397 16.914 23.812 1.00 88.88 121 ASP A N 1
ATOM 925 C CA . ASP A 1 121 ? -7.053 16.353 22.506 1.00 88.88 121 ASP A CA 1
ATOM 926 C C . ASP A 1 121 ? -8.074 15.314 21.995 1.00 88.88 121 ASP A C 1
ATOM 928 O O . ASP A 1 121 ? -7.768 14.530 21.094 1.00 88.88 121 ASP A O 1
ATOM 932 N N . LYS A 1 122 ? -9.313 15.327 22.511 1.00 89.44 122 LYS A N 1
ATOM 933 C CA . LYS A 1 122 ? -10.409 14.429 22.088 1.00 89.44 122 LYS A CA 1
ATOM 934 C C . LYS A 1 122 ? -10.624 14.367 20.572 1.00 89.44 122 LYS A C 1
ATOM 936 O O . LYS A 1 122 ? -11.003 13.327 20.047 1.00 89.44 122 LYS A O 1
ATOM 941 N N . HIS A 1 123 ? -10.355 15.460 19.857 1.00 91.25 123 HIS A N 1
ATOM 942 C CA . HIS A 1 123 ? -10.512 15.516 18.403 1.00 91.25 123 HIS A CA 1
ATOM 943 C C . HIS A 1 123 ? -9.504 14.607 17.681 1.00 91.25 123 HIS A C 1
ATOM 945 O O . HIS A 1 123 ? -9.828 14.019 16.653 1.00 91.25 123 HIS A O 1
ATOM 951 N N . LYS A 1 124 ? -8.296 14.432 18.235 1.00 91.62 124 LYS A N 1
ATOM 952 C CA . LYS A 1 124 ? -7.301 13.489 17.702 1.00 91.62 124 LYS A CA 1
ATOM 953 C C . LYS A 1 124 ? -7.731 12.045 17.944 1.00 91.62 124 LYS A C 1
ATOM 955 O O . LYS A 1 124 ? -7.603 11.213 17.052 1.00 91.62 124 LYS A O 1
ATOM 960 N N . ALA A 1 125 ? -8.278 11.756 19.127 1.00 92.31 125 ALA A N 1
ATOM 961 C CA . ALA A 1 125 ? -8.848 10.446 19.432 1.00 92.31 125 ALA A CA 1
ATOM 962 C C . ALA A 1 125 ? -9.997 10.106 18.470 1.00 92.31 125 ALA A C 1
ATOM 964 O O . ALA A 1 125 ? -10.021 9.020 17.892 1.00 92.31 125 ALA A O 1
ATOM 965 N N . GLN A 1 126 ? -10.895 11.067 18.234 1.00 93.12 126 GLN A N 1
ATOM 966 C CA . GLN A 1 126 ? -11.983 10.940 17.269 1.00 93.12 126 GLN A CA 1
ATOM 967 C C . GLN A 1 126 ? -11.461 10.640 15.859 1.00 93.12 126 GLN A C 1
ATOM 969 O O . GLN A 1 126 ? -11.902 9.676 15.242 1.00 93.12 126 GLN A O 1
ATOM 974 N N . GLU A 1 127 ? -10.468 11.394 15.385 1.00 93.06 127 GLU A N 1
ATOM 975 C CA . GLU A 1 127 ? -9.862 11.184 14.067 1.00 93.06 127 GLU A CA 1
ATOM 976 C C . GLU A 1 127 ? -9.226 9.788 13.937 1.00 93.06 127 GLU A C 1
ATOM 978 O O . GLU A 1 127 ? -9.337 9.141 12.895 1.00 93.06 127 GLU A O 1
ATOM 983 N N . ILE A 1 128 ? -8.580 9.284 14.994 1.00 93.12 128 ILE A N 1
ATOM 984 C CA . ILE A 1 128 ? -8.017 7.926 15.012 1.00 93.12 128 ILE A CA 1
ATOM 985 C C . ILE A 1 128 ? -9.130 6.880 14.892 1.00 93.12 128 ILE A C 1
ATOM 987 O O . ILE A 1 128 ? -9.005 5.956 14.085 1.00 93.12 128 ILE A O 1
ATOM 991 N N . LEU A 1 129 ? -10.216 7.022 15.656 1.00 93.44 129 LEU A N 1
ATOM 992 C CA . LEU A 1 129 ? -11.357 6.104 15.604 1.00 93.44 129 LEU A CA 1
ATOM 993 C C . LEU A 1 129 ? -12.055 6.148 14.241 1.00 93.44 129 LEU A C 1
ATOM 995 O O . LEU A 1 129 ? -12.359 5.101 13.679 1.00 93.44 129 LEU A O 1
ATOM 999 N N . GLU A 1 130 ? -12.240 7.334 13.666 1.00 91.50 130 GLU A N 1
ATOM 1000 C CA . GLU A 1 130 ? -12.791 7.512 12.321 1.00 91.50 130 GLU A CA 1
ATOM 1001 C C . GLU A 1 130 ? -11.893 6.874 11.258 1.00 91.50 130 GLU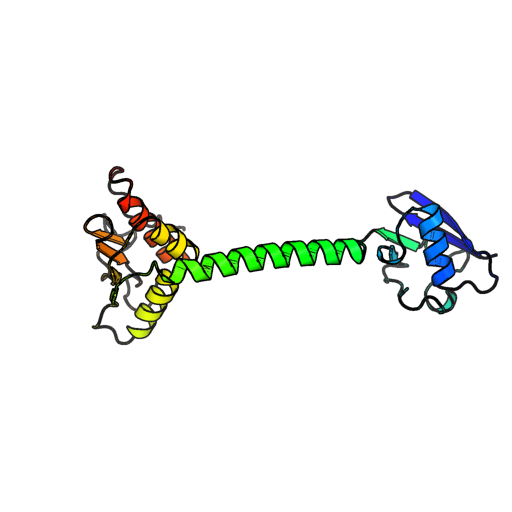 A C 1
ATOM 1003 O O . GLU A 1 130 ? -12.381 6.170 10.371 1.00 91.50 130 GLU A O 1
ATOM 1008 N N . LYS A 1 131 ? -10.571 7.042 11.356 1.00 91.62 131 LYS A N 1
ATOM 1009 C CA . LYS A 1 131 ? -9.609 6.384 10.460 1.00 91.62 131 LYS A CA 1
ATOM 1010 C C . LYS A 1 131 ? -9.649 4.862 10.580 1.00 91.62 131 LYS A C 1
ATOM 1012 O O . LYS A 1 131 ? -9.517 4.172 9.570 1.00 91.62 131 LYS A O 1
ATOM 1017 N N . LEU A 1 132 ? -9.828 4.327 11.788 1.00 91.88 132 LEU A N 1
ATOM 1018 C CA . LEU A 1 132 ? -9.998 2.888 12.008 1.00 91.88 132 LEU A CA 1
ATOM 1019 C C . LEU A 1 132 ? -11.316 2.391 11.405 1.00 91.88 132 LEU A C 1
ATOM 1021 O O . LEU A 1 132 ? -11.308 1.419 10.651 1.00 91.88 132 LEU A O 1
ATOM 1025 N N . ALA A 1 133 ? -12.416 3.090 11.682 1.00 88.69 133 ALA A N 1
ATOM 1026 C CA . ALA A 1 133 ? -13.754 2.760 11.206 1.00 88.69 133 ALA A CA 1
ATOM 1027 C C . ALA A 1 133 ? -13.854 2.753 9.673 1.00 88.69 133 ALA A C 1
ATOM 1029 O O . ALA A 1 133 ? -14.480 1.868 9.100 1.00 88.69 133 ALA A O 1
ATOM 1030 N N . ASN A 1 134 ? -13.195 3.701 9.001 1.00 86.19 134 ASN A N 1
ATOM 1031 C CA . ASN A 1 134 ? -13.170 3.797 7.538 1.00 86.19 134 ASN A CA 1
ATOM 1032 C C . ASN A 1 134 ? -12.067 2.939 6.883 1.00 86.19 134 ASN A C 1
ATOM 1034 O O . ASN A 1 134 ? -11.826 3.036 5.680 1.00 86.19 134 ASN A O 1
ATOM 1038 N N . GLY A 1 135 ? -11.351 2.108 7.645 1.00 86.31 135 GLY A N 1
ATOM 1039 C CA . GLY A 1 135 ? -10.310 1.251 7.090 1.00 86.31 135 GLY A CA 1
ATOM 1040 C C . GLY A 1 135 ? -10.899 0.144 6.212 1.00 86.31 135 GLY A C 1
ATOM 1041 O O . GLY A 1 135 ? -11.709 -0.642 6.689 1.00 86.31 135 GLY A O 1
ATOM 1042 N N . ARG A 1 136 ? -10.417 -0.005 4.968 1.00 81.12 136 ARG A N 1
ATOM 1043 C CA . ARG A 1 136 ? -10.883 -1.041 4.010 1.00 81.12 136 ARG A CA 1
ATOM 1044 C C . ARG A 1 136 ? -11.000 -2.445 4.607 1.00 81.12 136 ARG A C 1
ATOM 1046 O O . ARG A 1 136 ? -11.990 -3.135 4.406 1.00 81.12 136 ARG A O 1
ATOM 1053 N N . GLY A 1 137 ? -9.987 -2.865 5.368 1.00 82.00 137 GLY A N 1
ATOM 1054 C CA . GLY A 1 137 ? -9.989 -4.181 6.01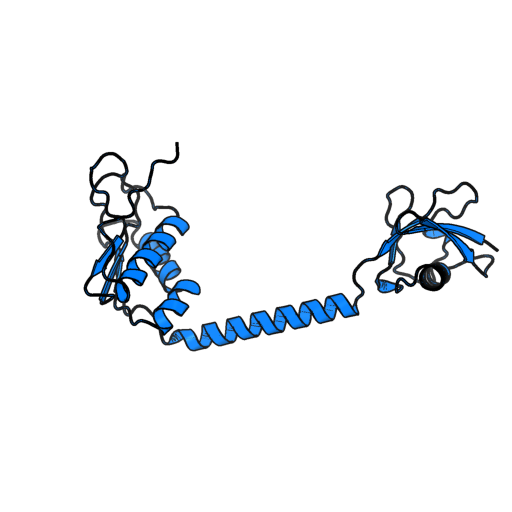1 1.00 82.00 137 GLY A CA 1
ATOM 1055 C C . GLY A 1 137 ? -11.042 -4.322 7.115 1.00 82.00 137 GLY A C 1
ATOM 1056 O O . GLY A 1 137 ? -11.573 -5.408 7.295 1.00 82.00 137 GLY A O 1
ATOM 1057 N N . ILE A 1 138 ? -11.363 -3.237 7.824 1.00 85.88 138 ILE A N 1
ATOM 1058 C CA . ILE A 1 138 ? -12.402 -3.223 8.862 1.00 85.88 138 ILE A CA 1
ATOM 1059 C C . ILE A 1 138 ? -13.777 -3.258 8.206 1.00 85.88 138 ILE A C 1
ATOM 1061 O O . ILE A 1 138 ? -14.575 -4.130 8.523 1.00 85.88 138 ILE A O 1
ATOM 1065 N N . LEU A 1 139 ? -14.006 -2.395 7.218 1.00 82.88 139 LEU A N 1
ATOM 1066 C CA . LEU A 1 139 ? -15.230 -2.358 6.421 1.00 82.88 139 LEU A CA 1
ATOM 1067 C C . LEU A 1 139 ? -15.561 -3.723 5.784 1.00 82.88 139 LEU A C 1
ATOM 1069 O O . LEU A 1 139 ? -16.695 -4.190 5.860 1.00 82.88 139 LEU A O 1
ATOM 1073 N N . ALA A 1 140 ? -14.554 -4.430 5.261 1.00 80.38 140 ALA A N 1
ATOM 1074 C CA . ALA A 1 140 ? -14.724 -5.782 4.725 1.00 80.38 140 ALA A CA 1
ATOM 1075 C C . ALA A 1 140 ? -15.150 -6.822 5.782 1.00 80.38 140 ALA A C 1
ATOM 1077 O O . ALA A 1 140 ? -15.875 -7.765 5.461 1.00 80.38 140 ALA A O 1
ATOM 1078 N N . VAL A 1 141 ? -14.706 -6.671 7.035 1.00 80.06 141 VAL A N 1
ATOM 1079 C CA . VAL A 1 141 ? -15.155 -7.511 8.159 1.00 80.06 141 VAL A CA 1
ATOM 1080 C C . VAL A 1 141 ? -16.570 -7.115 8.587 1.00 80.06 141 VAL A C 1
ATOM 1082 O O . VAL A 1 141 ? -17.400 -7.991 8.824 1.00 80.06 141 VAL A O 1
ATOM 1085 N N . MET A 1 142 ? -16.875 -5.815 8.608 1.00 79.56 142 MET A N 1
ATOM 1086 C CA . MET A 1 142 ? -18.205 -5.297 8.942 1.00 79.56 142 MET A CA 1
ATOM 1087 C C . MET A 1 142 ? -19.281 -5.733 7.944 1.00 79.56 142 MET A C 1
ATOM 1089 O O . MET A 1 142 ? -20.415 -5.976 8.337 1.00 79.56 142 MET A O 1
ATOM 1093 N N . ALA A 1 143 ? -18.921 -5.927 6.672 1.00 75.12 143 ALA A N 1
ATOM 1094 C CA . ALA A 1 143 ? -19.820 -6.493 5.666 1.00 75.12 143 ALA A CA 1
ATOM 1095 C C . ALA A 1 143 ? -20.337 -7.899 6.021 1.00 75.12 143 ALA A C 1
ATOM 1097 O O . ALA A 1 143 ? -21.358 -8.334 5.496 1.00 75.12 143 ALA A O 1
ATOM 1098 N N . LYS A 1 144 ? -19.632 -8.622 6.899 1.00 75.06 144 LYS A N 1
ATOM 1099 C CA . LYS A 1 144 ? -20.027 -9.954 7.378 1.00 75.06 144 LYS A CA 1
ATOM 1100 C C . LYS A 1 144 ? -20.641 -9.928 8.778 1.00 75.06 144 LYS A C 1
ATOM 1102 O O . LYS A 1 144 ? -21.391 -10.839 9.119 1.00 75.06 144 LYS A O 1
ATOM 1107 N N . HIS A 1 145 ? -20.323 -8.914 9.585 1.00 73.00 145 HIS A N 1
ATOM 1108 C CA . HIS A 1 145 ? -20.726 -8.815 10.987 1.00 73.00 145 HIS A CA 1
ATOM 1109 C C . HIS A 1 145 ? -21.109 -7.377 11.344 1.00 73.00 145 HIS A C 1
ATOM 1111 O O . HIS A 1 145 ? -20.285 -6.469 11.252 1.00 73.00 145 HIS A O 1
ATOM 1117 N N . ASN A 1 146 ? -22.340 -7.173 11.812 1.00 71.81 146 ASN A N 1
ATOM 1118 C CA . ASN A 1 146 ? -22.787 -5.856 12.257 1.00 71.81 146 ASN A CA 1
ATOM 1119 C C . ASN A 1 146 ? -22.152 -5.499 13.601 1.00 71.81 146 ASN A C 1
ATOM 1121 O O . ASN A 1 146 ? -22.272 -6.251 14.567 1.00 71.81 146 ASN A O 1
ATOM 1125 N N . VAL A 1 147 ? -21.508 -4.332 13.657 1.00 81.06 147 VAL A N 1
ATOM 1126 C CA . VAL A 1 147 ? -20.892 -3.801 14.876 1.00 81.06 147 VAL A CA 1
ATOM 1127 C C . VAL A 1 147 ? -21.529 -2.459 15.218 1.00 81.06 147 VAL A C 1
ATOM 1129 O O . VAL A 1 147 ? -21.705 -1.598 14.352 1.00 81.06 147 VAL A O 1
ATOM 1132 N N . GLY A 1 148 ? -21.919 -2.295 16.480 1.00 83.81 148 GLY A N 1
ATOM 1133 C CA . GLY A 1 148 ? -22.653 -1.126 16.956 1.00 83.81 148 GLY A CA 1
ATOM 1134 C C . GLY A 1 148 ? -21.750 0.095 17.084 1.00 83.81 148 GLY A C 1
ATOM 1135 O O . GLY A 1 148 ? -21.769 0.977 16.232 1.00 83.81 148 GLY A O 1
ATOM 1136 N N . VAL A 1 149 ? -20.952 0.158 18.147 1.00 89.88 149 VAL A N 1
ATOM 1137 C CA . VAL A 1 149 ? -20.204 1.370 18.522 1.00 89.88 149 VAL A CA 1
ATOM 1138 C C . VAL A 1 149 ? -18.710 1.090 18.644 1.00 89.88 149 VAL A C 1
ATOM 1140 O O . VAL A 1 149 ? -18.315 0.093 19.246 1.00 89.88 149 VAL A O 1
ATOM 1143 N N . LEU A 1 150 ? -17.881 1.994 18.113 1.00 93.38 150 LEU A N 1
ATOM 1144 C CA . LEU A 1 150 ? -16.437 2.018 18.341 1.00 93.38 150 LEU A CA 1
ATOM 1145 C C . LEU A 1 150 ? -16.095 3.131 19.337 1.00 93.38 150 LEU A C 1
ATOM 1147 O O . LEU A 1 150 ? -16.301 4.309 19.052 1.00 93.38 150 LEU A O 1
ATOM 1151 N N . ALA A 1 151 ? -15.575 2.770 20.502 1.00 92.81 151 ALA A N 1
ATOM 1152 C CA . ALA A 1 151 ? -15.349 3.691 21.606 1.00 92.81 151 ALA A CA 1
ATOM 1153 C C . ALA A 1 151 ? -13.900 3.659 22.107 1.00 92.81 151 ALA A C 1
ATOM 1155 O O . ALA A 1 151 ? -13.211 2.641 22.036 1.00 92.81 151 ALA A O 1
ATOM 1156 N N . GLU A 1 152 ? -13.441 4.780 22.648 1.00 92.81 152 GLU A N 1
ATOM 1157 C CA . GLU A 1 152 ? -12.194 4.862 23.403 1.00 92.81 152 GLU A CA 1
ATOM 1158 C C . GLU A 1 152 ? -12.437 4.447 24.864 1.00 92.81 152 GLU A C 1
ATOM 1160 O O . GLU A 1 152 ? -13.408 4.878 25.486 1.00 92.81 152 GLU A O 1
ATOM 1165 N N . MET A 1 153 ? -11.535 3.639 25.428 1.00 88.88 153 MET A N 1
ATOM 1166 C CA . MET A 1 153 ? -11.490 3.340 26.866 1.00 88.88 153 MET A CA 1
ATOM 1167 C C . MET A 1 153 ? -10.277 3.998 27.533 1.00 88.88 153 MET A C 1
ATOM 1169 O O . MET A 1 153 ? -9.225 4.132 26.892 1.00 88.88 153 MET A O 1
ATOM 1173 N N . PRO A 1 154 ? -10.393 4.400 28.815 1.00 80.81 154 PRO A N 1
ATOM 1174 C CA . PRO A 1 154 ? -9.246 4.874 29.574 1.00 80.81 154 PRO A CA 1
ATOM 1175 C C . PRO A 1 154 ? -8.203 3.755 29.722 1.00 80.81 154 PRO A C 1
ATOM 1177 O O . PRO A 1 154 ? -8.549 2.572 29.657 1.00 80.81 154 PRO A O 1
ATOM 1180 N N . PRO A 1 155 ? -6.919 4.102 29.904 1.00 72.75 155 PRO A N 1
ATOM 1181 C CA . PRO A 1 155 ? -5.908 3.112 30.233 1.00 72.75 155 PRO A CA 1
ATOM 1182 C C . PRO A 1 155 ? -6.244 2.456 31.575 1.00 72.75 155 PRO A C 1
ATOM 1184 O O . PRO A 1 155 ? -6.273 3.133 32.599 1.00 72.75 155 PRO A O 1
ATOM 1187 N N . ASP A 1 156 ? -6.474 1.146 31.555 1.00 65.88 156 ASP A N 1
ATOM 1188 C CA . ASP A 1 156 ? -6.545 0.317 32.756 1.00 65.88 156 ASP A CA 1
ATOM 1189 C C . ASP A 1 156 ? -5.311 -0.597 32.789 1.00 65.88 156 ASP A C 1
ATOM 1191 O O . ASP A 1 156 ? -5.030 -1.324 31.825 1.00 65.88 156 ASP A O 1
ATOM 1195 N N . GLY A 1 157 ? -4.511 -0.460 33.844 1.00 57.69 157 GLY A N 1
ATOM 1196 C CA . GLY A 1 157 ? -3.186 -1.070 33.975 1.00 57.69 157 GLY A CA 1
ATOM 1197 C C . GLY A 1 157 ? -2.074 -0.428 33.12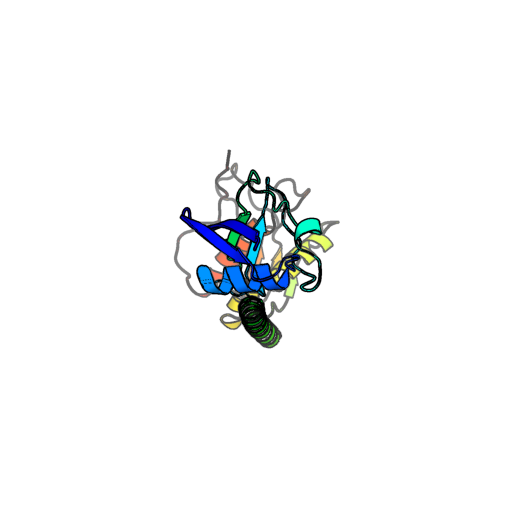0 1.00 57.69 157 GLY A C 1
ATOM 1198 O O . GLY A 1 157 ? -2.308 0.173 32.062 1.00 57.69 157 GLY A O 1
ATOM 1199 N N . LYS A 1 158 ? -0.826 -0.561 33.571 1.00 59.28 158 LYS A N 1
ATOM 1200 C CA . LYS A 1 158 ? 0.416 -0.160 32.895 1.00 59.28 158 LYS A CA 1
ATOM 1201 C C . LYS A 1 158 ? 1.022 -1.340 32.142 1.00 59.28 158 LYS A C 1
ATOM 1203 O O . LYS A 1 158 ? 1.181 -2.431 32.693 1.00 59.28 158 LYS A O 1
ATOM 1208 N N . VAL A 1 159 ? 1.411 -1.111 30.889 1.00 58.53 159 VAL A N 1
ATOM 1209 C CA . VAL A 1 159 ? 2.057 -2.132 30.053 1.00 58.53 159 VAL A CA 1
ATOM 1210 C C . VAL A 1 159 ? 3.364 -2.577 30.710 1.00 58.53 159 VAL A C 1
ATOM 1212 O O . VAL A 1 159 ? 4.250 -1.757 30.935 1.00 58.53 159 VAL A O 1
ATOM 1215 N N . GLY A 1 160 ? 3.498 -3.875 30.990 1.00 56.47 160 GLY A N 1
ATOM 1216 C CA . GLY A 1 160 ? 4.742 -4.469 31.496 1.00 56.47 160 GLY A CA 1
ATOM 1217 C C . GLY A 1 160 ? 5.035 -4.229 32.981 1.00 56.47 160 GLY A C 1
ATOM 1218 O O . GLY A 1 160 ? 6.085 -4.652 33.452 1.00 56.47 160 GLY A O 1
ATOM 1219 N N . VAL A 1 161 ? 4.128 -3.574 33.713 1.00 59.53 161 VAL A N 1
ATOM 1220 C CA . VAL A 1 161 ? 4.235 -3.378 35.171 1.00 59.53 161 VAL A CA 1
ATOM 1221 C C . VAL A 1 161 ? 3.096 -4.090 35.888 1.00 59.53 161 VAL A C 1
ATOM 1223 O O . VAL A 1 161 ? 3.337 -4.806 36.856 1.00 59.53 161 VAL A O 1
ATOM 1226 N N . ASP A 1 162 ? 1.868 -3.928 35.392 1.00 58.41 162 ASP A N 1
ATOM 1227 C CA . ASP A 1 162 ? 0.704 -4.577 35.982 1.00 58.41 162 ASP A CA 1
ATOM 1228 C C . ASP A 1 162 ? 0.498 -5.979 35.386 1.00 58.41 162 ASP A C 1
ATOM 1230 O O . ASP A 1 162 ? 0.768 -6.195 34.200 1.00 58.41 162 ASP A O 1
ATOM 1234 N N . PRO A 1 163 ? -0.018 -6.940 36.177 1.00 53.16 163 PRO A N 1
ATOM 1235 C CA . PRO A 1 163 ? -0.231 -8.317 35.725 1.00 53.16 163 PRO A CA 1
ATOM 1236 C C . PRO A 1 163 ? -1.250 -8.420 34.580 1.00 53.16 163 PRO A C 1
ATOM 1238 O O . PRO A 1 163 ? -1.265 -9.414 33.857 1.00 53.16 163 PRO A O 1
ATOM 1241 N N . VAL A 1 164 ? -2.097 -7.400 34.401 1.00 58.59 164 VAL A N 1
ATOM 1242 C CA . VAL A 1 164 ? -3.097 -7.318 33.335 1.00 58.59 164 VAL A CA 1
ATOM 1243 C C . VAL A 1 164 ? -3.090 -5.901 32.761 1.00 58.59 164 VAL A C 1
ATOM 1245 O O . VAL A 1 164 ? -3.332 -4.934 33.474 1.00 58.59 164 VAL A O 1
ATOM 1248 N N . CYS A 1 165 ? -2.829 -5.772 31.460 1.00 69.25 165 CYS A N 1
ATOM 1249 C CA . CYS A 1 165 ? -2.901 -4.500 30.741 1.00 69.25 165 CYS A CA 1
ATOM 1250 C C . CYS A 1 165 ? -3.905 -4.615 29.594 1.00 69.25 165 CYS A C 1
ATOM 1252 O O . CYS A 1 165 ? -3.564 -5.112 28.520 1.00 69.25 165 CYS A O 1
ATOM 1254 N N . VAL A 1 166 ? -5.130 -4.126 29.794 1.00 78.88 166 VAL A N 1
ATOM 1255 C CA . VAL A 1 166 ? -6.202 -4.249 28.796 1.00 78.88 166 VAL A CA 1
ATOM 1256 C C . VAL A 1 166 ? -6.016 -3.221 27.677 1.00 78.88 166 VAL A C 1
ATOM 1258 O O . VAL A 1 166 ? -5.889 -2.018 27.922 1.00 78.88 166 VAL A O 1
ATOM 1261 N N . LEU A 1 167 ? -5.962 -3.701 26.428 1.00 86.44 167 LEU A N 1
ATOM 1262 C CA . LEU A 1 167 ? -5.807 -2.859 25.231 1.00 86.44 167 LEU A CA 1
ATOM 1263 C C . LEU A 1 167 ? -7.091 -2.711 24.413 1.00 86.44 167 LEU A C 1
ATOM 1265 O O . LEU A 1 167 ? -7.231 -1.732 23.677 1.00 86.44 167 LEU A O 1
ATOM 1269 N N . GLY A 1 168 ? -8.007 -3.665 24.536 1.00 88.19 168 GLY A N 1
ATOM 1270 C CA . GLY A 1 168 ? -9.286 -3.675 23.850 1.00 88.19 168 GLY A CA 1
ATOM 1271 C C . GLY A 1 168 ? -10.289 -4.549 24.591 1.00 88.19 168 GLY A C 1
ATOM 1272 O O . GLY A 1 168 ? -9.904 -5.375 25.420 1.00 88.19 168 GLY A O 1
ATOM 1273 N N . LEU A 1 169 ? -11.570 -4.303 24.330 1.00 87.88 169 LEU A N 1
ATOM 1274 C CA . LEU A 1 169 ? -12.668 -5.099 24.859 1.00 87.88 169 LEU A CA 1
ATOM 1275 C C . LEU A 1 169 ? -13.831 -5.123 23.867 1.00 87.88 169 LEU A C 1
ATOM 1277 O O . LEU A 1 169 ? -14.346 -4.075 23.469 1.00 87.88 169 LEU A O 1
ATOM 1281 N N . ASN A 1 170 ? -14.294 -6.321 23.532 1.00 88.12 170 ASN A N 1
ATOM 1282 C CA . ASN A 1 170 ? -15.529 -6.543 22.796 1.00 88.12 170 ASN A CA 1
ATOM 1283 C C . ASN A 1 170 ? -16.694 -6.859 23.748 1.00 88.12 170 ASN A C 1
ATOM 1285 O O . ASN A 1 170 ? -16.727 -7.907 24.392 1.00 88.12 170 ASN A O 1
ATOM 1289 N N . GLN A 1 171 ? -17.681 -5.967 23.816 1.00 85.12 171 GLN A N 1
ATOM 1290 C CA . GLN A 1 171 ? -18.904 -6.161 24.590 1.00 85.12 171 GLN A CA 1
ATOM 1291 C C . GLN A 1 171 ? -20.028 -6.719 23.712 1.00 85.12 171 GLN A C 1
ATOM 1293 O O . GLN A 1 171 ? -20.343 -6.171 22.650 1.00 85.12 171 GLN A O 1
ATOM 1298 N N . ASN A 1 172 ? -20.680 -7.776 24.207 1.00 82.69 172 ASN A N 1
ATOM 1299 C CA . ASN A 1 172 ? -21.866 -8.393 23.605 1.00 82.69 172 ASN A CA 1
ATOM 1300 C C . ASN A 1 172 ? -21.687 -8.746 22.117 1.00 82.69 172 ASN A C 1
ATOM 1302 O O . ASN A 1 172 ? -22.552 -8.440 21.298 1.00 82.69 172 ASN A O 1
ATOM 1306 N N . LYS A 1 173 ? -20.558 -9.384 21.769 1.00 81.44 173 LYS A N 1
ATOM 1307 C CA . LYS A 1 173 ? -20.255 -9.891 20.415 1.00 81.44 173 LYS A CA 1
ATOM 1308 C C . LYS A 1 173 ? -20.433 -8.834 19.314 1.00 81.44 173 LYS A C 1
ATOM 1310 O O . LYS A 1 173 ? -21.072 -9.080 18.293 1.00 81.44 173 LYS A O 1
ATOM 1315 N N . GLY A 1 174 ? -19.866 -7.652 19.535 1.00 82.19 174 GLY A N 1
ATOM 1316 C CA . GLY A 1 174 ? -19.826 -6.573 18.553 1.00 82.19 174 GLY A CA 1
ATOM 1317 C C . GLY A 1 174 ? -20.846 -5.467 18.798 1.00 82.19 174 GLY A C 1
ATOM 1318 O O . GLY A 1 174 ? -20.931 -4.541 17.998 1.00 82.19 174 GLY A O 1
ATOM 1319 N N . GLN A 1 175 ? -21.596 -5.478 19.902 1.00 86.81 175 GLN A N 1
ATOM 1320 C CA . GLN A 1 175 ? -22.442 -4.329 20.234 1.00 86.81 175 GLN A CA 1
ATOM 1321 C C . GLN A 1 175 ? -21.592 -3.077 20.489 1.00 86.81 175 GLN A C 1
ATOM 1323 O O . GLN A 1 175 ? -21.910 -1.993 19.995 1.00 86.81 175 GLN A O 1
ATOM 1328 N N . LYS A 1 176 ? -20.494 -3.226 21.236 1.00 89.62 176 LYS A N 1
ATOM 1329 C CA . LYS A 1 176 ? -19.573 -2.131 21.540 1.00 89.62 176 LYS A CA 1
ATOM 1330 C C . LYS A 1 176 ? -18.140 -2.642 21.597 1.00 89.62 176 LYS A C 1
ATOM 1332 O O . LYS A 1 176 ? -17.848 -3.579 22.332 1.00 89.62 176 LYS A O 1
ATOM 1337 N N . ILE A 1 177 ? -17.254 -2.016 20.831 1.00 91.12 177 ILE A N 1
ATOM 1338 C CA . ILE A 1 177 ? -15.818 -2.292 20.855 1.00 91.12 177 ILE A CA 1
ATOM 1339 C C . ILE A 1 177 ? -15.119 -1.105 21.496 1.00 91.12 177 ILE A C 1
ATOM 1341 O O . ILE A 1 177 ? -15.238 0.026 21.026 1.00 91.12 177 ILE A O 1
ATOM 1345 N N . LEU A 1 178 ? -14.392 -1.376 22.568 1.00 91.44 178 LEU A N 1
ATOM 1346 C CA . LEU A 1 178 ? -13.612 -0.410 23.321 1.00 91.44 178 LEU A CA 1
ATOM 1347 C C . LEU A 1 178 ? -12.137 -0.604 22.982 1.00 91.44 178 LEU A C 1
ATOM 1349 O O . LEU A 1 178 ? -11.649 -1.731 22.988 1.00 91.44 178 LEU A O 1
ATOM 1353 N N . LEU A 1 179 ? -11.428 0.482 22.685 1.00 93.00 179 LEU A N 1
ATOM 1354 C CA . LEU A 1 179 ? -10.002 0.463 22.368 1.00 93.00 179 LEU A CA 1
ATOM 1355 C C . LEU A 1 179 ? -9.236 1.463 23.224 1.00 93.00 179 LEU A C 1
ATOM 1357 O O . LEU A 1 179 ? -9.636 2.621 23.374 1.00 93.00 179 LEU A O 1
ATOM 1361 N N . ARG A 1 180 ? -8.081 1.043 23.734 1.00 91.94 180 ARG A N 1
ATOM 1362 C CA . ARG A 1 180 ? -7.119 1.944 24.366 1.00 91.94 180 ARG A CA 1
ATOM 1363 C C . ARG A 1 180 ? -6.316 2.656 23.286 1.00 91.94 180 ARG A C 1
ATOM 1365 O O . ARG A 1 180 ? -5.435 2.071 22.655 1.00 91.94 180 ARG A O 1
ATOM 1372 N N . LEU A 1 181 ? -6.598 3.939 23.092 1.00 92.12 181 LEU A N 1
ATOM 1373 C CA . LEU A 1 181 ? -5.877 4.763 22.120 1.00 92.12 181 LEU A CA 1
ATOM 1374 C C . LEU A 1 181 ? -4.630 5.414 22.722 1.00 92.12 181 LEU A C 1
ATOM 1376 O O . LEU A 1 181 ? -3.660 5.651 22.005 1.00 92.12 181 LEU A O 1
ATOM 1380 N N . ARG A 1 182 ? -4.650 5.701 24.026 1.00 90.44 182 ARG A N 1
ATOM 1381 C CA . ARG A 1 182 ? -3.638 6.513 24.711 1.00 90.44 182 ARG A CA 1
ATOM 1382 C C . ARG A 1 182 ? -2.474 5.698 25.262 1.00 90.44 182 ARG A C 1
ATOM 1384 O O . ARG A 1 182 ? -2.599 4.503 25.566 1.00 90.44 182 ARG A O 1
ATOM 1391 N N . THR A 1 183 ? -1.328 6.357 25.366 1.00 87.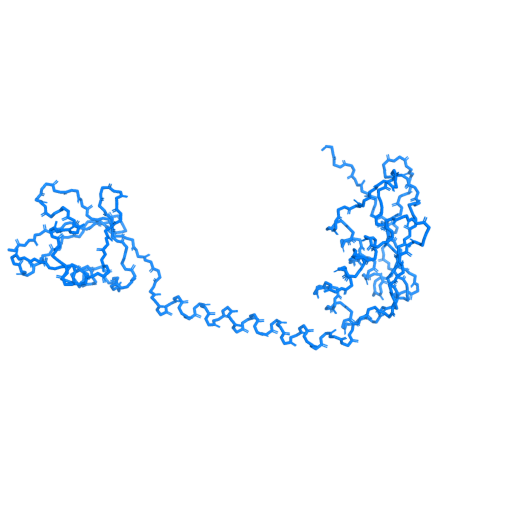94 183 THR A N 1
ATOM 1392 C CA . THR A 1 183 ? -0.172 5.876 26.128 1.00 87.94 183 THR A CA 1
ATOM 1393 C C . THR A 1 183 ? -0.440 5.962 27.630 1.00 87.94 183 THR A C 1
ATOM 1395 O O . THR A 1 183 ? -1.409 6.575 28.077 1.00 87.94 183 THR A O 1
ATOM 1398 N N . ASP A 1 184 ? 0.391 5.283 28.414 1.00 83.25 184 ASP A N 1
ATOM 1399 C CA . ASP A 1 184 ? 0.171 5.085 29.853 1.00 83.25 184 ASP A CA 1
ATOM 1400 C C . ASP A 1 184 ? 0.383 6.377 30.659 1.00 83.25 184 ASP A C 1
ATOM 1402 O O . ASP A 1 184 ? -0.163 6.531 31.746 1.00 83.25 184 ASP A O 1
ATOM 1406 N N . ASP A 1 185 ? 1.135 7.320 30.093 1.00 80.88 185 ASP A N 1
ATOM 1407 C CA . ASP A 1 185 ? 1.338 8.679 30.598 1.00 80.88 185 ASP A CA 1
ATOM 1408 C C . ASP A 1 185 ? 0.177 9.632 30.261 1.00 80.88 185 ASP A C 1
ATOM 1410 O O . ASP A 1 185 ? 0.178 10.768 30.724 1.00 80.88 185 ASP A O 1
ATOM 1414 N N . LEU A 1 186 ? -0.810 9.193 29.463 1.00 82.25 186 LEU A N 1
ATOM 1415 C CA . LEU A 1 186 ? -1.936 9.993 28.960 1.00 82.25 186 LEU A CA 1
ATOM 1416 C C . LEU A 1 186 ? -1.546 11.224 28.117 1.00 82.25 186 LEU A C 1
ATOM 1418 O O . LEU A 1 186 ? -2.429 11.987 27.723 1.00 82.25 186 LEU A O 1
ATOM 1422 N N . LEU A 1 187 ? -0.261 11.402 27.793 1.00 83.38 187 LEU A N 1
ATOM 1423 C CA . LEU A 1 187 ? 0.254 12.554 27.042 1.00 83.38 187 LEU A CA 1
ATOM 1424 C C . LEU A 1 187 ? 0.189 12.355 25.523 1.00 83.38 187 LEU A C 1
ATOM 1426 O O . LEU A 1 187 ? 0.330 13.315 24.763 1.00 83.38 187 LEU A O 1
ATOM 1430 N N . GLY A 1 188 ? -0.010 11.117 25.067 1.00 88.19 188 GLY A N 1
ATOM 1431 C CA . GLY A 1 188 ? 0.027 10.774 23.654 1.00 88.19 188 GLY A CA 1
ATOM 1432 C C . GLY A 1 188 ? -0.835 9.579 23.270 1.00 88.19 188 GLY A C 1
ATOM 1433 O O . GLY A 1 188 ? -1.602 9.021 24.058 1.00 88.19 188 GLY A O 1
ATOM 1434 N N . PHE A 1 189 ? -0.701 9.192 22.003 1.00 91.56 189 PHE A N 1
ATOM 1435 C CA . PHE A 1 189 ? -1.433 8.086 21.398 1.00 91.56 189 PHE A CA 1
ATOM 1436 C C . PHE A 1 189 ? -0.494 6.943 21.032 1.00 91.56 189 PHE A C 1
ATOM 1438 O O . PHE A 1 189 ? 0.661 7.135 20.648 1.00 91.56 189 PHE A O 1
ATOM 1445 N N . ARG A 1 190 ? -1.023 5.725 21.104 1.00 90.88 190 ARG A N 1
ATOM 1446 C CA . ARG A 1 190 ? -0.352 4.515 20.642 1.00 90.88 190 ARG A CA 1
ATOM 1447 C C . ARG A 1 190 ? -0.214 4.537 19.122 1.00 90.88 190 ARG A C 1
ATOM 1449 O O . ARG A 1 190 ? -0.987 5.165 18.399 1.00 90.88 190 ARG A O 1
ATOM 1456 N N . LYS A 1 191 ? 0.770 3.791 18.615 1.00 92.44 191 LYS A N 1
ATOM 1457 C CA . LYS A 1 191 ? 0.984 3.629 17.170 1.00 92.44 191 LYS A CA 1
ATOM 1458 C C . LYS A 1 191 ? -0.290 3.086 16.511 1.00 92.44 191 LYS A C 1
ATOM 1460 O O . LYS A 1 191 ? -0.793 2.040 16.917 1.00 92.44 191 LYS A O 1
ATOM 1465 N N . PHE A 1 192 ? -0.747 3.740 15.442 1.00 91.19 192 PHE A N 1
ATOM 1466 C CA . PHE A 1 192 ? -1.981 3.388 14.726 1.00 91.19 192 PHE A CA 1
ATOM 1467 C C . PHE A 1 192 ? -2.062 1.904 14.335 1.00 91.19 192 PHE A C 1
ATOM 1469 O O . PHE A 1 192 ? -3.090 1.264 14.535 1.00 91.19 192 PHE A O 1
ATOM 1476 N N . LEU A 1 193 ? -0.964 1.327 13.831 1.00 90.75 193 LEU A N 1
ATOM 1477 C CA . LEU A 1 193 ? -0.918 -0.091 13.450 1.00 90.75 193 LEU A CA 1
ATOM 1478 C C . LEU A 1 193 ? -1.119 -1.040 14.640 1.00 90.75 193 LE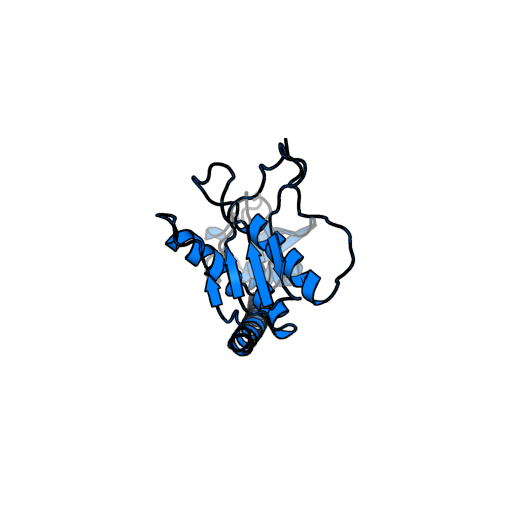U A C 1
ATOM 1480 O O . LEU A 1 193 ? -1.714 -2.102 14.471 1.00 90.75 193 LEU A O 1
ATOM 1484 N N . SER A 1 194 ? -0.665 -0.650 15.834 1.00 90.06 194 SER A N 1
ATOM 1485 C CA . SER A 1 194 ? -0.881 -1.425 17.060 1.00 90.06 194 SER A CA 1
ATOM 1486 C C . SER A 1 194 ? -2.361 -1.413 17.449 1.00 90.06 194 SER A C 1
ATOM 1488 O O . SER A 1 194 ? -2.958 -2.470 17.630 1.00 90.06 194 SER A O 1
ATOM 1490 N N . ILE A 1 195 ? -2.988 -0.231 17.440 1.00 91.50 195 ILE A N 1
ATOM 1491 C CA . ILE A 1 195 ? -4.425 -0.074 17.720 1.00 91.50 195 ILE A CA 1
ATOM 1492 C C . ILE A 1 195 ? -5.267 -0.858 16.699 1.00 91.50 195 ILE A C 1
ATOM 1494 O O . ILE A 1 195 ? -6.192 -1.578 17.064 1.00 91.50 195 ILE A O 1
ATOM 1498 N N . LYS A 1 196 ? -4.908 -0.786 15.412 1.00 91.75 196 LYS A N 1
ATOM 1499 C CA . LYS A 1 196 ? -5.571 -1.533 14.335 1.00 91.75 196 LYS A CA 1
ATOM 1500 C C . LYS A 1 196 ? -5.499 -3.047 14.548 1.00 91.75 196 LYS A C 1
ATOM 1502 O O . LYS A 1 196 ? -6.478 -3.739 14.283 1.00 91.75 196 LYS A O 1
ATOM 1507 N N . LYS A 1 197 ? -4.363 -3.568 15.024 1.00 90.25 197 LYS A N 1
ATOM 1508 C CA . LYS A 1 197 ? -4.203 -4.996 15.341 1.00 90.25 197 LYS A CA 1
ATOM 1509 C C . LYS A 1 197 ? -5.132 -5.421 16.480 1.00 90.25 197 LYS A C 1
ATOM 1511 O O . LYS A 1 197 ? -5.776 -6.458 16.361 1.00 90.25 197 LYS A O 1
ATOM 1516 N N . VAL A 1 198 ? -5.233 -4.604 17.531 1.00 91.06 198 VAL A N 1
ATOM 1517 C CA . VAL A 1 198 ? -6.172 -4.837 18.641 1.00 91.06 198 VAL A CA 1
ATOM 1518 C C . VAL A 1 198 ? -7.613 -4.837 18.128 1.00 91.06 198 VAL A C 1
ATOM 1520 O O . VAL A 1 198 ? -8.351 -5.765 18.418 1.00 91.06 198 VAL A O 1
ATOM 1523 N N . LEU A 1 199 ? -8.002 -3.884 17.277 1.00 91.38 199 LEU A N 1
ATOM 1524 C CA . LEU A 1 199 ? -9.354 -3.854 16.707 1.00 91.38 199 LEU A CA 1
ATOM 1525 C C . LEU A 1 199 ? -9.710 -5.136 15.936 1.00 91.38 199 LEU A C 1
ATOM 1527 O O . LEU A 1 199 ? -10.808 -5.658 16.100 1.00 91.38 199 LEU A O 1
ATOM 1531 N N . PHE A 1 200 ? -8.803 -5.672 15.115 1.00 89.62 200 PHE A N 1
ATOM 1532 C CA . PHE A 1 200 ? -9.051 -6.954 14.441 1.00 89.62 200 PHE A CA 1
ATOM 1533 C C . PHE A 1 200 ? -9.180 -8.124 15.417 1.00 89.62 200 PHE A C 1
ATOM 1535 O O . PHE A 1 200 ? -10.007 -9.005 15.190 1.00 89.62 200 PHE A O 1
ATOM 1542 N N . HIS A 1 201 ? -8.383 -8.127 16.487 1.00 87.38 201 HIS A N 1
ATOM 1543 C CA . HIS A 1 201 ? -8.512 -9.113 17.554 1.00 87.38 201 HIS A CA 1
ATOM 1544 C C . HIS A 1 201 ? -9.899 -9.028 18.203 1.00 87.38 201 HIS A C 1
ATOM 1546 O O . HIS A 1 201 ? -10.609 -10.030 18.235 1.00 87.38 201 HIS A O 1
ATOM 1552 N N . GLU A 1 202 ? -10.345 -7.832 18.595 1.00 88.56 202 GLU A N 1
ATOM 1553 C CA . GLU A 1 202 ? -11.676 -7.650 19.181 1.00 88.56 202 GLU A CA 1
ATOM 1554 C C . GLU A 1 202 ? -12.789 -8.073 18.221 1.00 88.56 202 GLU A C 1
ATOM 1556 O O . GLU A 1 202 ? -13.713 -8.773 18.619 1.00 88.56 202 GLU A O 1
ATOM 1561 N N . LEU A 1 203 ? -12.693 -7.725 16.936 1.00 87.81 203 LEU A N 1
ATOM 1562 C CA . LEU A 1 203 ? -13.679 -8.139 15.933 1.00 87.81 203 LEU A CA 1
ATOM 1563 C C . LEU A 1 203 ? -13.761 -9.661 15.765 1.00 87.81 203 LEU A C 1
ATOM 1565 O O . LEU A 1 203 ? -14.835 -10.176 15.457 1.00 87.81 203 LEU A O 1
ATOM 1569 N N . SER A 1 204 ? -12.663 -10.392 15.977 1.00 84.69 204 SER A N 1
ATOM 1570 C CA . SER A 1 204 ? -12.665 -11.856 15.878 1.00 84.69 204 SER A CA 1
ATOM 1571 C C . SER A 1 204 ? -13.518 -12.526 16.965 1.00 84.69 204 SER A C 1
ATOM 1573 O O . SER A 1 204 ? -14.148 -13.555 16.698 1.00 84.69 204 SER A O 1
ATOM 1575 N N . HIS A 1 205 ? -13.664 -11.873 18.126 1.00 82.69 205 HIS A N 1
ATOM 1576 C CA . HIS A 1 205 ? -14.534 -12.323 19.221 1.00 82.69 205 HIS A CA 1
ATOM 1577 C C . HIS A 1 205 ? -16.031 -12.303 18.870 1.00 82.69 205 HIS A C 1
ATOM 1579 O O . HIS A 1 205 ? -16.834 -12.926 19.566 1.00 82.69 205 HIS A O 1
ATOM 1585 N N . ASN A 1 206 ? -16.433 -11.660 17.763 1.00 79.62 206 ASN A N 1
ATOM 1586 C CA . ASN A 1 206 ? -17.812 -11.742 17.262 1.00 79.62 206 ASN A CA 1
ATOM 1587 C C . ASN A 1 206 ? -18.190 -13.165 16.817 1.00 79.62 206 ASN A C 1
ATOM 1589 O O . ASN A 1 206 ? -19.362 -13.533 16.880 1.00 79.62 206 ASN A O 1
ATOM 1593 N N . VAL A 1 207 ? -17.212 -13.950 16.353 1.00 75.19 207 VAL A N 1
ATOM 1594 C CA . VAL A 1 207 ? -17.425 -15.291 15.782 1.00 75.19 207 VAL A CA 1
ATOM 1595 C C . VAL A 1 207 ? -16.854 -16.376 16.686 1.00 75.19 207 VAL A C 1
ATOM 1597 O O . VAL A 1 207 ? -17.508 -17.391 16.914 1.00 75.19 207 VAL A O 1
ATOM 1600 N N . HIS A 1 208 ? -15.657 -16.158 17.230 1.00 70.56 208 HIS A N 1
ATOM 1601 C CA . HIS A 1 208 ? -14.951 -17.132 18.054 1.00 70.56 208 HIS A CA 1
ATOM 1602 C C . HIS A 1 208 ? -14.912 -16.633 19.495 1.00 70.56 208 HIS A C 1
ATOM 1604 O O . HIS A 1 208 ? -14.186 -15.702 19.810 1.00 70.56 208 HIS A O 1
ATOM 1610 N N . SER A 1 209 ? -15.740 -17.222 20.359 1.00 60.00 209 SER A N 1
ATOM 1611 C CA . SER A 1 209 ? -15.856 -16.812 21.767 1.00 60.00 209 SER A CA 1
ATOM 1612 C C . SER A 1 209 ? -14.850 -17.510 22.695 1.00 60.00 209 SER A C 1
ATOM 1614 O O . SER A 1 209 ? -14.748 -17.125 23.853 1.00 60.00 209 SER A O 1
ATOM 1616 N N . GLU A 1 210 ? -14.106 -18.508 22.201 1.00 53.44 210 GLU A N 1
ATOM 1617 C CA . GLU A 1 210 ? -13.141 -19.287 22.985 1.00 53.44 210 GLU A CA 1
ATOM 1618 C C . GLU A 1 210 ? -11.737 -19.221 22.376 1.00 53.44 210 GLU A C 1
ATOM 1620 O O . GLU A 1 210 ? -11.403 -19.925 21.427 1.00 53.44 210 GLU A O 1
ATOM 1625 N N . HIS A 1 211 ? -10.921 -18.345 22.951 1.00 51.00 211 HIS A N 1
ATOM 1626 C CA . HIS A 1 211 ? -9.593 -18.674 23.455 1.00 51.00 211 HIS A CA 1
ATOM 1627 C C . HIS A 1 211 ? -9.315 -17.725 24.624 1.00 51.00 211 HIS A C 1
ATOM 1629 O O . HIS A 1 211 ? -9.577 -16.525 24.516 1.00 51.00 211 HIS A O 1
ATOM 1635 N N . ASP A 1 212 ? -8.829 -18.303 25.726 1.00 40.97 212 ASP A N 1
ATOM 1636 C CA . ASP A 1 212 ? -8.347 -17.650 26.943 1.00 40.97 212 ASP A CA 1
ATOM 1637 C C . ASP A 1 212 ? -7.809 -16.249 26.687 1.00 40.97 212 ASP A C 1
ATOM 1639 O O . ASP A 1 212 ? -6.909 -16.086 25.864 1.00 40.97 212 ASP A O 1
ATOM 1643 N N . SER A 1 213 ? -8.386 -15.271 27.394 1.00 41.88 213 SER A N 1
ATOM 1644 C CA . SER A 1 213 ? -7.694 -14.198 28.126 1.00 41.88 213 SER A CA 1
ATOM 1645 C C . SER A 1 213 ? -6.277 -13.831 27.666 1.00 41.88 213 SER A C 1
ATOM 1647 O O . SER A 1 213 ? -5.390 -13.560 28.467 1.00 41.88 213 SER A O 1
ATOM 1649 N N . LYS A 1 214 ? -6.069 -13.688 26.361 1.00 46.00 214 LYS A N 1
ATOM 1650 C CA . LYS A 1 214 ? -4.946 -12.966 25.793 1.00 46.00 214 LYS A CA 1
ATOM 1651 C C . LYS A 1 214 ? -5.472 -11.617 25.370 1.00 46.00 214 LYS A C 1
ATOM 1653 O O . LYS A 1 214 ? -5.472 -11.239 24.203 1.00 46.00 214 LYS A O 1
ATOM 1658 N N . VAL A 1 215 ? -5.860 -10.868 26.401 1.00 46.53 215 VAL A N 1
ATOM 1659 C CA . VAL A 1 215 ? -5.530 -9.451 26.451 1.00 46.53 215 VAL A CA 1
ATOM 1660 C C . VAL A 1 215 ? -4.152 -9.325 25.809 1.00 46.53 215 VAL A C 1
ATOM 1662 O O . VAL A 1 215 ? -3.221 -10.001 26.245 1.00 46.53 215 VAL A O 1
ATOM 1665 N N . LEU A 1 216 ? -4.037 -8.572 24.716 1.00 46.56 216 LEU A N 1
ATOM 1666 C CA . LEU A 1 216 ? -2.751 -8.300 24.083 1.00 46.56 216 LEU A CA 1
ATOM 1667 C C . LEU A 1 216 ? -1.873 -7.554 25.103 1.00 46.56 216 LEU A C 1
ATOM 1669 O O . LEU A 1 216 ? -1.779 -6.334 25.077 1.00 46.56 216 LEU A O 1
ATOM 1673 N N . SER A 1 217 ? -1.238 -8.272 26.026 1.00 42.00 217 SER A N 1
ATOM 1674 C CA . SER A 1 217 ? -0.116 -7.779 26.800 1.00 42.00 217 SER A CA 1
ATOM 1675 C C . SER A 1 217 ? 0.983 -7.538 25.781 1.00 42.00 217 SER A C 1
ATOM 1677 O O . SER A 1 217 ? 1.399 -8.449 25.064 1.00 42.00 217 SER A O 1
ATOM 1679 N N . ALA A 1 218 ? 1.378 -6.280 25.615 1.00 45.47 218 ALA A N 1
ATOM 1680 C CA . ALA A 1 218 ? 2.512 -5.986 24.766 1.00 45.47 218 ALA A CA 1
ATOM 1681 C C . ALA A 1 218 ? 3.751 -6.569 25.450 1.00 45.47 218 ALA A C 1
ATOM 1683 O O . ALA A 1 218 ? 4.182 -6.056 26.481 1.00 45.47 218 ALA A O 1
ATOM 1684 N N . ASP A 1 219 ? 4.291 -7.644 24.879 1.00 36.66 219 ASP A N 1
ATOM 1685 C CA . ASP A 1 219 ? 5.647 -8.080 25.174 1.00 36.66 219 ASP A CA 1
ATOM 1686 C C . ASP A 1 219 ? 6.578 -6.910 24.851 1.00 36.66 219 ASP A C 1
ATOM 1688 O O . ASP A 1 219 ? 6.566 -6.359 23.742 1.00 36.66 219 ASP A O 1
ATOM 1692 N N . ALA A 1 220 ? 7.318 -6.484 25.871 1.00 35.91 220 ALA A N 1
ATOM 1693 C CA . ALA A 1 220 ? 8.306 -5.429 25.787 1.00 35.91 220 ALA A CA 1
ATOM 1694 C C . ALA A 1 220 ? 9.387 -5.842 24.780 1.00 35.91 220 ALA A C 1
ATOM 1696 O O . ALA A 1 220 ? 10.269 -6.641 25.086 1.00 35.91 220 ALA A O 1
ATOM 1697 N N . ALA A 1 221 ? 9.307 -5.302 23.563 1.00 31.55 221 ALA A N 1
ATOM 1698 C CA . ALA A 1 221 ? 10.456 -5.279 22.675 1.00 31.55 221 ALA A CA 1
ATOM 1699 C C . ALA A 1 221 ? 11.496 -4.347 23.307 1.00 31.55 221 ALA A C 1
ATOM 1701 O O . ALA A 1 221 ? 11.251 -3.146 23.452 1.00 31.55 221 ALA A O 1
ATOM 1702 N N . SER A 1 222 ? 12.581 -4.980 23.747 1.00 30.86 222 SER A N 1
ATOM 1703 C CA . SER A 1 222 ? 13.836 -4.398 24.222 1.00 30.86 222 SER A CA 1
ATOM 1704 C C . SER A 1 222 ? 14.465 -3.465 23.191 1.00 30.86 222 SER A C 1
ATOM 1706 O O . SER A 1 222 ? 14.274 -3.715 21.977 1.00 30.86 222 SER A O 1
#